Protein AF-A0A2Z3NCB5-F1 (afdb_monomer)

Sequence (185 aa):
MGDEQKALDQLERLGFDNLSKKDQKVMLSLYEETGQPEKAINLKPEYAEEVVNDLISNQKYDDLRTLQSKIDNPVVNYEVAFLDKKWEDVVRLKDKVKMTERRENQLLSAYLHLGRMDEAKKLAAESPELSQKVQDFEMKKKQVEDLKMQVQQVQKNEKDAKKRDEQVKKLNEQIKQLEAAINNI

pLDDT: mean 95.68, std 3.99, range [56.84, 98.62]

Foldseek 3Di:
DVVLVVLLVVLVVCPLVNDDPVSNVSNCVSCVVVLNNLVSCVVPVVCLVVVVVVCVVVVVLVSLVVSVVSDDHLSSQLVVCLVVVVLVSVCVSVVVDDDDPVSLVSNLLSCLVVVVLVVQCVSCVPPPVSNVVSVLLVVLVVLLVVLVVVLVVLVPPPPPPVVSVVSNVVSVVVSVVSVVVSNVD

Nearest PDB structures (foldseek):
  5ft9-assembly1_A  TM=4.140E-01  e=2.098E+00  Arabidopsis thaliana
  6lk8-assembly1_S  TM=3.763E-01  e=2.315E+00  Xenopus laevis
  3ro3-assembly1_A  TM=3.724E-01  e=7.534E+00  Mus musculus

Mean predicted aligned error: 4.3 Å

Solvent-accessible surface area (backbone atoms only — not comparable to full-atom values): 10180 Å² total; per-residue (Å²): 110,82,62,55,52,54,52,40,55,54,48,59,73,64,31,67,90,72,42,53,77,67,53,39,51,52,46,36,50,41,24,47,79,71,73,38,49,67,59,28,26,73,78,36,66,74,49,36,60,58,56,50,50,52,32,60,76,69,66,37,60,67,59,48,49,53,47,43,76,76,44,96,43,58,56,51,48,32,54,46,22,54,77,70,65,37,36,69,54,30,68,70,35,51,90,65,40,84,80,42,76,70,50,49,52,53,48,38,34,29,25,54,76,71,64,37,54,69,61,31,49,62,71,15,70,87,35,73,68,49,40,48,53,52,52,53,49,52,52,49,54,48,50,41,52,53,46,54,51,48,43,55,49,41,68,73,68,47,81,51,66,68,62,30,52,55,50,42,52,55,49,51,52,51,40,52,54,47,53,53,54,54,75,72,86

Organism: Geobacillus thermoleovorans (NCBI:txid33941)

Secondary structure (DSSP, 8-state):
-HHHHHHHHHHHHH-GGGS-HHHHHHHHHHHHHTT-HHHHHHH-GGGHHHHHHHHHHTT-HHHHHHHHHH---HHHHHHHHHHTT-HHHHHHHGGGS---HHHHHHHHHHHHHTT-HHHHHHHHTT-HHHHHHHHHHHHHHHHHHHHHHHHHHHHHH---HHHHHHHHHHHHHHHHHHHHHHHT-

Structure (mmCIF, N/CA/C/O backbone):
data_AF-A0A2Z3NCB5-F1
#
_entry.id   AF-A0A2Z3NCB5-F1
#
loop_
_atom_site.group_PDB
_atom_site.id
_atom_site.type_symbol
_atom_site.label_atom_id
_atom_site.label_alt_id
_atom_site.label_comp_id
_atom_site.label_asym_id
_atom_site.label_entity_id
_atom_site.label_seq_id
_atom_site.pdbx_PDB_ins_code
_atom_site.Cartn_x
_atom_site.Cartn_y
_atom_site.Cartn_z
_atom_site.occupancy
_atom_site.B_iso_or_equi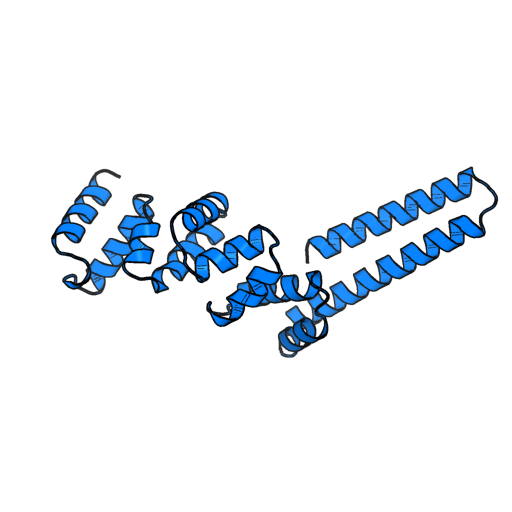v
_atom_site.auth_seq_id
_atom_site.auth_comp_id
_atom_site.auth_asym_id
_atom_site.auth_atom_id
_atom_site.pdbx_PDB_model_num
ATOM 1 N N . MET A 1 1 ? 14.966 21.288 -19.512 1.00 56.84 1 MET A N 1
ATOM 2 C CA . MET A 1 1 ? 13.708 21.323 -20.301 1.00 56.84 1 MET A CA 1
ATOM 3 C C . MET A 1 1 ? 13.919 21.488 -21.808 1.00 56.84 1 MET A C 1
ATOM 5 O O . MET A 1 1 ? 13.540 20.594 -22.548 1.00 56.84 1 MET A O 1
ATOM 9 N N . GLY A 1 2 ? 14.507 22.584 -22.312 1.00 74.56 2 GLY A N 1
ATOM 10 C CA . GLY A 1 2 ? 14.604 22.808 -23.771 1.00 74.56 2 GLY A CA 1
ATOM 11 C C . GLY A 1 2 ? 15.531 21.851 -24.539 1.00 74.56 2 GLY A C 1
ATOM 12 O O . GLY A 1 2 ? 15.290 21.594 -25.716 1.00 74.56 2 GLY A O 1
ATOM 13 N N . ASP A 1 3 ? 16.570 21.321 -23.891 1.00 86.69 3 ASP A N 1
ATOM 14 C CA . ASP A 1 3 ? 17.538 20.422 -24.535 1.00 86.69 3 ASP A CA 1
ATOM 15 C C . ASP A 1 3 ? 17.180 18.937 -24.359 1.00 86.69 3 ASP A C 1
ATOM 17 O O . ASP A 1 3 ? 17.368 18.162 -25.293 1.00 86.69 3 ASP A O 1
ATOM 21 N N . GLU A 1 4 ? 16.563 18.563 -23.231 1.00 88.44 4 GLU A N 1
ATOM 22 C CA . GLU A 1 4 ? 15.985 17.225 -23.002 1.00 88.44 4 GLU A CA 1
ATOM 23 C C . GLU A 1 4 ? 14.920 16.890 -24.052 1.00 88.44 4 GLU A C 1
ATOM 25 O O . GLU A 1 4 ? 14.977 15.829 -24.670 1.00 88.44 4 GLU A O 1
ATOM 30 N N . GLN A 1 5 ? 13.996 17.822 -24.326 1.00 90.44 5 GLN A N 1
ATOM 31 C CA . GLN A 1 5 ? 12.952 17.603 -25.329 1.00 90.44 5 GLN A CA 1
ATOM 32 C C . GLN A 1 5 ? 13.542 17.437 -26.736 1.00 90.44 5 GLN A C 1
ATOM 34 O O . GLN A 1 5 ? 13.121 16.560 -27.479 1.00 90.44 5 GLN A O 1
ATOM 39 N N . LYS A 1 6 ? 14.568 18.218 -27.102 1.00 91.25 6 LYS A N 1
ATOM 40 C CA . LYS A 1 6 ? 15.239 18.066 -28.406 1.00 91.25 6 LYS A CA 1
ATOM 41 C C . LYS A 1 6 ? 15.960 16.727 -28.529 1.00 91.25 6 LYS A C 1
ATOM 43 O O . LYS A 1 6 ? 15.952 16.137 -29.607 1.00 91.25 6 LYS A O 1
ATOM 48 N N . ALA A 1 7 ? 16.613 16.274 -27.459 1.00 92.12 7 ALA A N 1
ATOM 49 C CA . ALA A 1 7 ? 17.263 14.970 -27.431 1.00 92.12 7 ALA A CA 1
ATOM 50 C C . ALA A 1 7 ? 16.227 13.848 -27.578 1.00 92.12 7 ALA A C 1
ATOM 52 O O . ALA A 1 7 ? 16.417 12.938 -28.383 1.00 92.12 7 ALA A O 1
ATOM 53 N N . LEU A 1 8 ? 15.096 13.960 -26.877 1.00 94.25 8 LEU A N 1
ATOM 54 C CA . LEU A 1 8 ? 13.987 13.022 -26.988 1.00 94.25 8 LEU A CA 1
ATOM 55 C C . LEU A 1 8 ? 13.417 12.985 -28.412 1.00 94.25 8 LEU A C 1
ATOM 57 O O . LEU A 1 8 ? 13.303 11.904 -28.979 1.00 94.25 8 LEU A O 1
ATOM 61 N N . ASP A 1 9 ? 13.170 14.141 -29.035 1.00 93.69 9 ASP A N 1
ATOM 62 C CA . ASP A 1 9 ? 12.669 14.227 -30.414 1.00 93.69 9 ASP A CA 1
ATOM 63 C C . ASP A 1 9 ? 13.625 13.555 -31.422 1.00 93.69 9 ASP A C 1
ATOM 65 O O . ASP A 1 9 ? 13.192 12.964 -32.414 1.00 93.69 9 ASP A O 1
ATOM 69 N N . GLN A 1 10 ? 14.942 13.643 -31.198 1.00 93.56 10 GLN A N 1
ATOM 70 C CA . GLN A 1 10 ? 15.935 12.958 -32.034 1.00 93.56 10 GLN A CA 1
ATOM 71 C C . GLN A 1 10 ? 15.861 11.438 -31.871 1.00 93.56 10 GLN A C 1
ATOM 73 O O . GLN A 1 10 ? 15.898 10.720 -32.870 1.00 93.56 10 GLN A O 1
ATOM 78 N N . LEU A 1 11 ? 15.727 10.952 -30.635 1.00 94.06 11 LEU A N 1
ATOM 79 C CA . LEU A 1 11 ? 15.595 9.525 -30.337 1.00 94.06 11 LEU A CA 1
ATOM 80 C C . LEU A 1 11 ? 14.263 8.959 -30.856 1.00 94.06 11 LEU A C 1
ATOM 82 O O . LEU A 1 11 ? 14.250 7.887 -31.459 1.00 94.06 11 LEU A O 1
ATOM 86 N N . GLU A 1 12 ? 13.165 9.708 -30.723 1.00 94.44 12 GLU A N 1
ATOM 87 C CA . GLU A 1 12 ? 11.848 9.346 -31.262 1.00 94.44 12 GLU A CA 1
ATOM 88 C C . GLU A 1 12 ? 11.882 9.153 -32.783 1.00 94.44 12 GLU A C 1
ATOM 90 O O . GLU A 1 12 ? 11.308 8.191 -33.292 1.00 94.44 12 GLU A O 1
ATOM 95 N N . ARG A 1 13 ? 12.604 10.012 -33.516 1.00 95.25 13 ARG A N 1
ATOM 96 C CA . ARG A 1 13 ? 12.757 9.887 -34.979 1.00 95.25 13 ARG A CA 1
ATOM 97 C C . ARG A 1 13 ? 13.500 8.628 -35.409 1.00 95.25 13 ARG A C 1
ATOM 99 O O . ARG A 1 13 ? 13.238 8.121 -36.496 1.00 95.25 13 ARG A O 1
ATOM 106 N N . LEU A 1 14 ? 14.442 8.157 -34.595 1.00 94.00 14 LEU A N 1
ATOM 107 C CA . LEU A 1 14 ? 15.168 6.915 -34.861 1.00 94.00 14 LEU A CA 1
ATOM 108 C C . LEU A 1 14 ? 14.293 5.689 -34.560 1.00 94.00 14 LEU A C 1
ATOM 110 O O . LEU A 1 14 ? 14.421 4.669 -35.237 1.00 94.00 14 LEU A O 1
ATOM 114 N N . GLY A 1 15 ? 13.364 5.816 -33.610 1.00 93.94 15 GLY A N 1
ATOM 115 C CA . GLY A 1 15 ? 12.455 4.760 -33.175 1.00 93.94 15 GLY A CA 1
ATOM 116 C C . GLY A 1 15 ? 13.104 3.838 -32.144 1.00 93.94 15 GLY A C 1
ATOM 117 O O . GLY A 1 15 ? 14.233 3.386 -32.326 1.00 93.94 15 GLY A O 1
ATOM 118 N N . PHE A 1 16 ? 12.375 3.539 -31.065 1.00 94.25 16 PHE A N 1
ATOM 119 C CA . PHE A 1 16 ? 12.901 2.848 -29.880 1.00 94.25 16 PHE A CA 1
ATOM 120 C C . PHE A 1 16 ? 13.625 1.528 -30.197 1.00 94.25 16 PHE A C 1
ATOM 122 O O . PHE A 1 16 ? 14.721 1.286 -29.693 1.00 94.25 16 PHE A O 1
ATOM 129 N N . ASP A 1 17 ? 13.065 0.703 -31.082 1.00 94.88 17 ASP A N 1
ATOM 130 C CA . ASP A 1 17 ? 13.631 -0.608 -31.428 1.00 94.88 17 ASP A CA 1
ATOM 131 C C . ASP A 1 17 ? 14.920 -0.528 -32.264 1.00 94.88 17 ASP A C 1
ATOM 133 O O . ASP A 1 17 ? 15.699 -1.480 -32.291 1.00 94.88 17 ASP A O 1
ATOM 137 N N . ASN A 1 18 ? 15.179 0.614 -32.911 1.00 95.88 18 ASN A N 1
ATOM 138 C CA . ASN A 1 18 ? 16.386 0.843 -33.711 1.00 95.88 18 ASN A CA 1
ATOM 139 C C . ASN A 1 18 ? 17.533 1.458 -32.894 1.00 95.88 18 ASN A C 1
ATOM 141 O O . ASN A 1 18 ? 18.652 1.596 -33.393 1.00 95.88 18 ASN A O 1
ATOM 145 N N . LEU A 1 19 ? 17.261 1.862 -31.653 1.00 95.19 19 LEU A N 1
ATOM 146 C CA . LEU A 1 19 ? 18.246 2.467 -30.769 1.00 95.19 19 LEU A CA 1
ATOM 147 C C . LEU A 1 19 ? 19.167 1.414 -30.147 1.00 95.19 19 LEU A C 1
ATOM 149 O O . LEU A 1 19 ? 18.790 0.266 -29.902 1.00 95.19 19 LEU A O 1
ATOM 153 N N . SER A 1 20 ? 20.390 1.827 -29.807 1.00 95.88 20 SER A N 1
ATOM 154 C CA . SER A 1 20 ? 21.255 1.001 -28.965 1.00 95.88 20 SER A CA 1
ATOM 155 C C . SER A 1 20 ? 20.621 0.818 -27.580 1.00 95.88 20 SER A C 1
ATOM 157 O O . SER A 1 20 ? 19.884 1.679 -27.107 1.00 95.88 20 SER A O 1
ATOM 159 N N . LYS A 1 21 ? 20.962 -0.254 -26.849 1.00 94.69 21 LYS A N 1
ATOM 160 C CA . LYS A 1 21 ? 20.467 -0.450 -25.467 1.00 94.69 21 LYS A CA 1
ATOM 161 C C . LYS A 1 21 ? 20.762 0.738 -24.544 1.00 94.69 21 LYS A C 1
ATOM 163 O O . LYS A 1 21 ? 20.046 0.948 -23.569 1.00 94.69 21 LYS A O 1
ATOM 168 N N . LYS A 1 22 ? 21.846 1.474 -24.811 1.00 94.69 22 LYS A N 1
ATOM 169 C CA . LYS A 1 22 ? 22.199 2.682 -24.063 1.00 94.69 22 LYS A CA 1
ATOM 170 C C . LYS A 1 22 ? 21.235 3.817 -24.404 1.00 94.69 22 LYS A C 1
ATOM 172 O O . LYS A 1 22 ? 20.689 4.421 -23.490 1.00 94.69 22 LYS A O 1
ATOM 177 N N . ASP A 1 23 ? 20.984 4.048 -25.687 1.00 95.62 23 ASP A N 1
ATOM 178 C CA . ASP A 1 23 ? 20.106 5.129 -26.146 1.00 95.62 23 ASP A CA 1
ATOM 179 C C . ASP A 1 23 ? 18.633 4.846 -25.832 1.00 95.62 23 ASP A C 1
ATOM 181 O O . ASP A 1 23 ? 17.899 5.765 -25.496 1.00 95.62 23 ASP A O 1
ATOM 185 N N . GLN A 1 24 ? 18.216 3.574 -25.822 1.00 96.50 24 GLN A N 1
ATOM 186 C CA . GLN A 1 24 ? 16.909 3.159 -25.304 1.00 96.50 24 GLN A CA 1
ATOM 187 C C . GLN A 1 24 ? 16.730 3.580 -23.846 1.00 96.50 24 GLN A C 1
ATOM 189 O O . GLN A 1 24 ? 15.710 4.159 -23.499 1.00 96.50 24 GLN A O 1
ATOM 194 N N . LYS A 1 25 ? 17.726 3.329 -22.984 1.00 94.88 25 LYS A N 1
ATOM 195 C CA . LYS A 1 25 ? 17.666 3.766 -21.581 1.00 94.88 25 LYS A CA 1
ATOM 196 C C . LYS A 1 25 ? 17.582 5.285 -21.468 1.00 94.88 25 LYS A C 1
ATOM 198 O O . LYS A 1 25 ? 16.751 5.776 -20.721 1.00 94.88 25 LYS A O 1
ATOM 203 N N . VAL A 1 26 ? 18.392 6.010 -22.242 1.00 95.31 26 VAL A N 1
ATOM 204 C CA . VAL A 1 26 ? 18.345 7.480 -22.280 1.00 95.31 26 VAL A CA 1
ATOM 205 C C . VAL A 1 26 ? 16.960 7.969 -22.707 1.00 95.31 26 VAL A C 1
ATOM 207 O O . VAL A 1 26 ? 16.411 8.855 -22.066 1.00 95.31 26 VAL A O 1
ATOM 210 N N . MET A 1 27 ? 16.361 7.365 -23.736 1.00 96.81 27 MET A N 1
ATOM 211 C CA . MET A 1 27 ? 15.016 7.708 -24.200 1.00 96.81 27 MET A CA 1
ATOM 212 C C . MET A 1 27 ? 13.957 7.498 -23.110 1.00 96.81 27 MET A C 1
ATOM 214 O O . MET A 1 27 ? 13.115 8.368 -22.907 1.00 96.81 27 MET A O 1
ATOM 218 N N . LEU A 1 28 ? 14.010 6.372 -22.389 1.00 96.56 28 LEU A N 1
ATOM 219 C CA . LEU A 1 28 ? 13.080 6.082 -21.292 1.00 96.56 28 LEU A CA 1
ATOM 220 C C . LEU A 1 28 ? 13.216 7.092 -20.141 1.00 96.56 28 LEU A C 1
ATOM 222 O O . LEU A 1 28 ? 12.204 7.612 -19.679 1.00 96.56 28 LEU A O 1
ATOM 226 N N . SER A 1 29 ? 14.443 7.437 -19.737 1.00 93.69 29 SER A N 1
ATOM 227 C CA . SER A 1 29 ? 14.674 8.443 -18.690 1.00 93.69 29 SER A CA 1
ATOM 228 C C . SER A 1 29 ? 14.242 9.847 -19.125 1.00 93.69 29 SER A C 1
ATOM 230 O O . SER A 1 29 ? 13.605 10.559 -18.355 1.00 93.69 29 SER A O 1
ATOM 232 N N . LEU A 1 30 ? 14.485 10.232 -20.384 1.00 95.19 30 LEU A N 1
ATOM 233 C CA . LEU A 1 30 ? 14.023 11.518 -20.921 1.00 95.19 30 LEU A CA 1
ATOM 234 C C . LEU A 1 30 ? 12.493 11.633 -20.931 1.00 95.19 30 LEU A C 1
ATOM 236 O O . LEU A 1 30 ? 11.957 12.724 -20.731 1.00 95.19 30 LEU A O 1
ATOM 240 N N . TYR A 1 31 ? 11.765 10.532 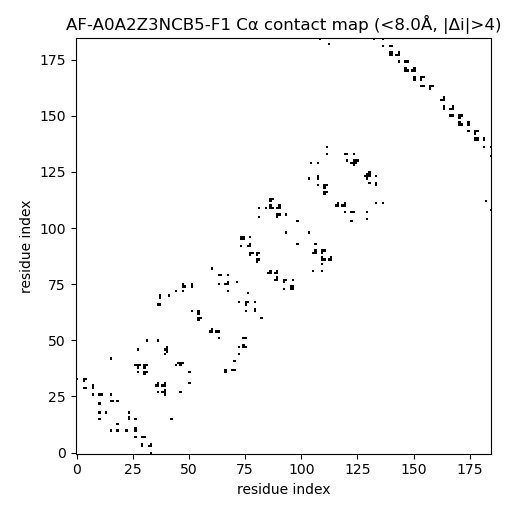-21.136 1.00 95.44 31 TYR A N 1
ATOM 241 C CA . TYR A 1 31 ? 10.309 10.541 -20.986 1.00 95.44 31 TYR A CA 1
ATOM 242 C C . TYR A 1 31 ? 9.873 10.847 -19.552 1.00 95.44 31 TYR A C 1
ATOM 244 O O . TYR A 1 31 ? 8.906 11.580 -19.374 1.00 95.44 31 TYR A O 1
ATOM 252 N N . GLU A 1 32 ? 10.571 10.346 -18.533 1.00 91.69 32 GLU A N 1
ATOM 253 C CA . GLU A 1 32 ? 10.283 10.721 -17.143 1.00 91.69 32 GLU A CA 1
ATOM 254 C C . GLU A 1 32 ? 10.594 12.197 -16.876 1.00 91.69 32 GLU A C 1
ATOM 256 O O . GLU A 1 32 ? 9.742 12.925 -16.365 1.00 91.69 32 GLU A O 1
ATOM 261 N N . GLU A 1 33 ? 11.781 12.658 -17.278 1.00 90.62 33 GLU A N 1
ATOM 262 C CA . GLU A 1 33 ? 12.251 14.033 -17.056 1.00 90.62 33 GLU A CA 1
ATOM 263 C C . GLU A 1 33 ? 11.354 15.078 -17.737 1.00 90.62 33 GLU A C 1
ATOM 265 O O . GLU A 1 33 ? 11.144 16.174 -17.212 1.00 90.62 33 GLU A O 1
ATOM 270 N N . THR A 1 34 ? 10.771 14.725 -18.885 1.00 91.88 34 THR A N 1
ATOM 271 C CA . THR A 1 34 ? 9.826 15.574 -19.628 1.00 91.88 34 THR A CA 1
ATOM 272 C C . THR A 1 34 ? 8.362 15.379 -19.211 1.00 91.88 34 THR A C 1
ATOM 274 O O . THR A 1 34 ? 7.468 15.945 -19.842 1.00 91.88 34 THR A O 1
ATOM 277 N N . GLY A 1 35 ? 8.087 14.613 -18.149 1.00 91.00 35 GLY A N 1
ATOM 278 C CA . GLY A 1 35 ? 6.744 14.455 -17.578 1.00 91.00 35 GLY A CA 1
ATOM 279 C C . GLY A 1 35 ? 5.805 13.542 -18.374 1.00 91.00 35 GLY A C 1
ATOM 280 O O . GLY A 1 35 ? 4.585 13.682 -18.283 1.00 91.00 35 GLY A O 1
ATOM 281 N N . GLN A 1 36 ? 6.360 12.613 -19.154 1.00 94.25 36 GLN A N 1
ATOM 282 C CA . GLN A 1 36 ? 5.645 11.634 -19.981 1.00 94.25 36 GLN A CA 1
ATOM 283 C C . GLN A 1 36 ? 5.997 10.167 -19.622 1.00 94.25 36 GLN A C 1
ATOM 285 O O . GLN A 1 36 ? 6.232 9.360 -20.531 1.00 94.25 36 GLN A O 1
ATOM 290 N N . PRO A 1 37 ? 6.038 9.767 -18.333 1.00 95.69 37 PRO A N 1
ATOM 291 C CA . PRO A 1 37 ? 6.413 8.405 -17.931 1.00 95.69 37 PRO A CA 1
ATOM 292 C C . PRO A 1 37 ? 5.518 7.312 -18.541 1.00 95.69 37 PRO A C 1
ATOM 294 O O . PRO A 1 37 ? 5.969 6.185 -18.747 1.00 95.69 37 PRO A O 1
ATOM 297 N N . GLU A 1 38 ? 4.270 7.629 -18.903 1.00 96.88 38 GLU A N 1
ATOM 298 C CA . GLU A 1 38 ? 3.373 6.713 -19.613 1.00 96.88 38 GLU A CA 1
ATOM 299 C C . GLU A 1 38 ? 3.957 6.221 -20.943 1.00 96.88 38 GLU A C 1
ATOM 301 O O . GLU A 1 38 ? 3.786 5.055 -21.299 1.00 96.88 38 GLU A O 1
ATOM 306 N N . LYS A 1 39 ? 4.685 7.079 -21.670 1.00 96.31 39 LYS A N 1
ATOM 307 C CA . LYS A 1 39 ? 5.304 6.707 -22.946 1.00 96.31 39 LYS A CA 1
ATOM 308 C C . LYS A 1 39 ? 6.453 5.735 -22.725 1.00 96.31 39 LYS A C 1
ATOM 310 O O . LYS A 1 39 ? 6.558 4.755 -23.458 1.00 96.31 39 LYS A O 1
ATOM 315 N N . ALA A 1 40 ? 7.260 5.966 -21.689 1.00 96.19 40 ALA A N 1
ATOM 316 C CA . ALA A 1 40 ? 8.345 5.065 -21.321 1.00 96.19 40 ALA A CA 1
ATOM 317 C C . ALA A 1 40 ? 7.813 3.657 -21.009 1.00 96.19 40 ALA A C 1
ATOM 319 O O . ALA A 1 40 ? 8.314 2.665 -21.535 1.00 96.19 40 ALA A O 1
ATOM 320 N N . ILE A 1 41 ? 6.739 3.577 -20.219 1.00 97.06 41 ILE A N 1
ATOM 321 C CA . ILE A 1 41 ? 6.123 2.304 -19.829 1.00 97.06 41 ILE A CA 1
ATOM 322 C C . ILE A 1 41 ? 5.444 1.615 -21.019 1.00 97.06 41 ILE A C 1
ATOM 324 O O . ILE A 1 41 ? 5.529 0.396 -21.143 1.00 97.06 41 ILE A O 1
ATOM 328 N N . ASN A 1 42 ? 4.813 2.364 -21.926 1.00 95.88 42 ASN A N 1
ATOM 329 C CA . ASN A 1 42 ? 4.210 1.787 -23.131 1.00 95.88 42 ASN A CA 1
ATOM 330 C C . ASN A 1 42 ? 5.255 1.186 -24.084 1.00 95.88 42 ASN A C 1
ATOM 332 O O . ASN A 1 42 ? 4.978 0.174 -24.723 1.00 95.88 42 ASN A O 1
ATOM 336 N N . LEU A 1 43 ? 6.447 1.786 -24.174 1.00 95.81 43 LEU A N 1
ATOM 337 C CA . LEU A 1 43 ? 7.562 1.231 -24.949 1.00 95.81 43 LEU A CA 1
ATOM 338 C C . LEU A 1 43 ? 8.197 0.025 -24.256 1.00 95.81 43 LEU A C 1
ATOM 340 O O . LEU A 1 43 ? 8.604 -0.929 -24.917 1.00 95.81 43 LEU A O 1
ATOM 344 N N . LYS A 1 44 ? 8.298 0.071 -22.926 1.00 95.81 44 LYS A N 1
ATOM 345 C CA . LYS A 1 44 ? 8.911 -0.982 -22.123 1.00 95.81 44 LYS A CA 1
ATOM 346 C C . LYS A 1 44 ? 8.155 -1.171 -20.801 1.00 95.81 44 LYS A C 1
ATOM 348 O O . LYS A 1 44 ? 8.472 -0.488 -19.825 1.00 95.81 44 LYS A O 1
ATOM 353 N N . PRO A 1 45 ? 7.198 -2.114 -20.723 1.00 95.75 45 PRO A N 1
ATOM 354 C CA . PRO A 1 45 ? 6.353 -2.292 -19.541 1.00 95.75 45 PRO A CA 1
ATOM 355 C C . PRO A 1 45 ? 7.113 -2.544 -18.235 1.00 95.75 45 PRO A C 1
ATOM 357 O O . PRO A 1 45 ? 6.649 -2.130 -17.172 1.00 95.75 45 PRO A O 1
ATOM 360 N N . GLU A 1 46 ? 8.289 -3.179 -18.293 1.00 95.00 46 GLU A N 1
ATOM 361 C CA . GLU A 1 46 ? 9.125 -3.447 -17.113 1.00 95.00 46 GLU A CA 1
ATOM 362 C C . GLU A 1 46 ? 9.742 -2.172 -16.527 1.00 95.00 46 GLU A C 1
ATOM 364 O O . GLU A 1 46 ? 10.112 -2.147 -15.354 1.00 95.00 46 GLU A O 1
ATOM 369 N N . TYR A 1 47 ? 9.833 -1.104 -17.324 1.00 96.19 47 TYR A N 1
ATOM 370 C CA . TYR A 1 47 ? 10.323 0.199 -16.883 1.00 96.19 47 TYR A CA 1
ATOM 371 C C . TYR A 1 47 ? 9.394 0.853 -15.849 1.00 96.19 47 TYR A C 1
ATOM 373 O O . TYR A 1 47 ? 9.816 1.733 -15.105 1.00 96.19 47 TYR A O 1
ATOM 381 N N . ALA A 1 48 ? 8.155 0.360 -15.718 1.00 97.19 48 ALA A N 1
ATOM 382 C CA . ALA A 1 48 ? 7.246 0.777 -14.657 1.00 97.19 48 ALA A CA 1
ATOM 383 C C . ALA A 1 48 ? 7.849 0.607 -13.254 1.00 97.19 48 ALA A C 1
ATOM 385 O O . ALA A 1 48 ? 7.530 1.400 -12.378 1.00 97.19 48 ALA A O 1
ATOM 386 N N . GLU A 1 49 ? 8.732 -0.374 -13.027 1.00 96.19 49 GLU A N 1
ATOM 387 C CA . GLU A 1 49 ? 9.412 -0.525 -11.733 1.00 96.19 49 GLU A CA 1
ATOM 388 C C . GLU A 1 49 ? 10.331 0.664 -11.414 1.00 96.19 49 GLU A C 1
ATOM 390 O O . GLU A 1 49 ? 10.397 1.084 -10.262 1.00 96.19 49 GLU A O 1
ATOM 395 N N . GLU A 1 50 ? 11.027 1.223 -12.408 1.00 95.62 50 GLU A N 1
ATOM 396 C CA . GLU A 1 50 ? 11.910 2.382 -12.211 1.00 95.62 50 GLU A CA 1
ATOM 397 C C . GLU A 1 50 ? 11.077 3.631 -11.898 1.00 95.62 50 GLU A C 1
ATOM 399 O O . GLU A 1 50 ? 11.243 4.219 -10.827 1.00 95.62 50 GLU A O 1
ATOM 404 N N . VAL A 1 51 ? 10.081 3.925 -12.743 1.00 96.69 51 VAL A N 1
ATOM 405 C CA . VAL A 1 51 ? 9.144 5.049 -12.569 1.00 96.69 51 VAL A CA 1
ATOM 406 C C . VAL A 1 51 ? 8.457 5.002 -11.202 1.00 96.69 51 VAL A C 1
ATOM 408 O O . VAL A 1 51 ? 8.423 5.983 -10.463 1.00 96.69 51 VAL A O 1
ATOM 411 N N . VAL A 1 52 ? 7.894 3.849 -10.836 1.00 96.69 52 VAL A N 1
ATOM 412 C CA . VAL A 1 52 ? 7.169 3.679 -9.571 1.00 96.69 52 VAL A CA 1
ATOM 413 C C . VAL A 1 52 ? 8.091 3.872 -8.369 1.00 96.69 52 VAL A C 1
ATOM 415 O O . VAL A 1 52 ? 7.688 4.484 -7.378 1.00 96.69 52 VAL A O 1
ATOM 418 N N . ASN A 1 53 ? 9.323 3.362 -8.433 1.00 95.62 53 ASN A N 1
ATOM 419 C CA . ASN A 1 53 ? 10.278 3.526 -7.343 1.00 95.62 53 ASN A CA 1
ATOM 420 C C . ASN A 1 53 ? 10.724 4.980 -7.180 1.00 95.62 53 ASN A C 1
ATOM 422 O O . ASN A 1 53 ? 10.850 5.416 -6.033 1.00 95.62 53 ASN A O 1
ATOM 426 N N . ASP A 1 54 ? 10.905 5.730 -8.269 1.00 95.25 54 ASP A N 1
ATOM 427 C CA . ASP A 1 54 ? 11.177 7.169 -8.199 1.00 95.25 54 ASP A CA 1
ATOM 428 C C . ASP A 1 54 ? 10.006 7.924 -7.554 1.00 95.25 54 ASP A C 1
ATOM 430 O O . ASP A 1 54 ? 10.188 8.623 -6.553 1.00 95.25 54 ASP A O 1
ATOM 434 N N . LEU A 1 55 ? 8.784 7.713 -8.057 1.00 96.00 55 LEU A N 1
ATOM 435 C CA . LEU A 1 55 ? 7.592 8.395 -7.549 1.00 96.00 55 LEU A CA 1
ATOM 436 C C . LEU A 1 55 ? 7.360 8.116 -6.059 1.00 96.00 55 LEU A C 1
ATOM 438 O O . LEU A 1 55 ? 7.077 9.041 -5.298 1.00 96.00 55 LEU A O 1
ATOM 442 N N . ILE A 1 56 ? 7.521 6.867 -5.613 1.00 95.44 56 ILE A N 1
ATOM 443 C CA . ILE A 1 56 ? 7.362 6.504 -4.197 1.00 95.44 56 ILE A CA 1
ATOM 444 C C . ILE A 1 56 ? 8.479 7.105 -3.340 1.00 95.44 56 ILE A C 1
ATOM 446 O O . ILE A 1 56 ? 8.190 7.665 -2.283 1.00 95.44 56 ILE A O 1
ATOM 450 N N . SER A 1 57 ? 9.737 7.029 -3.783 1.00 95.12 57 SER A N 1
ATOM 451 C CA . SER A 1 57 ? 10.879 7.564 -3.023 1.00 95.12 57 SER A CA 1
ATOM 452 C C . SER A 1 57 ? 10.790 9.080 -2.847 1.00 95.12 57 SER A C 1
ATOM 454 O O . SER A 1 57 ? 11.153 9.605 -1.795 1.00 95.12 57 SER A O 1
ATOM 456 N N . ASN A 1 58 ? 10.235 9.772 -3.843 1.00 95.44 58 ASN A N 1
ATOM 457 C CA . ASN A 1 58 ? 9.984 11.210 -3.815 1.00 95.44 58 ASN A CA 1
ATOM 458 C C . ASN A 1 58 ? 8.603 11.590 -3.245 1.00 95.44 58 ASN A C 1
ATOM 460 O O . ASN A 1 58 ? 8.235 12.762 -3.286 1.00 95.44 58 ASN A O 1
ATOM 464 N N . GLN A 1 59 ? 7.834 10.627 -2.719 1.00 96.00 59 GLN A N 1
ATOM 465 C CA . GLN A 1 59 ? 6.494 10.832 -2.142 1.00 96.00 59 GLN A CA 1
ATOM 466 C C . GLN A 1 59 ? 5.483 11.490 -3.106 1.00 96.00 59 GLN A C 1
ATOM 468 O O . GLN A 1 59 ? 4.522 12.135 -2.686 1.00 96.00 59 GLN A O 1
ATOM 473 N N . LYS A 1 60 ? 5.669 11.304 -4.416 1.00 96.50 60 LYS A N 1
ATOM 474 C CA . LYS A 1 60 ? 4.817 11.825 -5.494 1.00 96.50 60 LYS A CA 1
ATOM 475 C C . LYS A 1 60 ? 3.612 10.909 -5.744 1.00 96.50 60 LYS A C 1
ATOM 477 O O . LYS A 1 60 ? 3.419 10.360 -6.828 1.00 96.50 60 LYS A O 1
ATOM 482 N N . TYR A 1 61 ? 2.794 10.705 -4.715 1.00 96.25 61 TYR A N 1
ATOM 483 C CA . TYR A 1 61 ? 1.668 9.765 -4.769 1.00 96.25 61 TYR A CA 1
ATOM 484 C C . TYR A 1 61 ? 0.550 10.201 -5.728 1.00 96.25 61 TYR A C 1
ATOM 486 O O . TYR A 1 61 ? -0.100 9.354 -6.341 1.00 96.25 61 TYR A O 1
ATOM 494 N N . ASP A 1 62 ? 0.336 11.507 -5.893 1.00 96.50 62 ASP A N 1
ATOM 495 C CA . ASP A 1 62 ? -0.677 12.027 -6.819 1.00 96.50 62 ASP A CA 1
ATOM 496 C C . ASP A 1 62 ? -0.260 11.851 -8.284 1.00 96.50 62 ASP A C 1
ATOM 498 O O . ASP A 1 62 ? -1.095 11.520 -9.131 1.00 96.50 62 ASP A O 1
ATOM 502 N N . ASP A 1 63 ? 1.038 11.955 -8.576 1.00 95.81 63 ASP A N 1
ATOM 503 C CA . ASP A 1 63 ? 1.585 11.640 -9.898 1.00 95.81 63 ASP A CA 1
ATOM 504 C C . ASP A 1 63 ? 1.419 10.147 -10.206 1.00 95.81 63 ASP A C 1
ATOM 506 O O . ASP A 1 63 ? 1.067 9.782 -11.326 1.00 95.81 63 ASP A O 1
ATOM 510 N N . LEU A 1 64 ? 1.577 9.277 -9.203 1.00 96.19 64 LEU A N 1
ATOM 511 C CA . LEU A 1 64 ? 1.361 7.837 -9.353 1.00 96.19 64 LEU A CA 1
ATOM 512 C C . LEU A 1 64 ? -0.112 7.493 -9.651 1.00 96.19 64 LEU A C 1
ATOM 514 O O . LEU A 1 64 ? -0.388 6.668 -10.524 1.00 96.19 64 LEU A O 1
ATOM 518 N N . ARG A 1 65 ? -1.069 8.164 -8.995 1.00 97.06 65 ARG A N 1
ATOM 519 C CA . ARG A 1 65 ? -2.506 8.048 -9.326 1.00 97.06 65 ARG A CA 1
ATOM 520 C C . ARG A 1 65 ? -2.819 8.592 -10.717 1.00 97.06 65 ARG A C 1
ATOM 522 O O . ARG A 1 65 ? -3.584 7.987 -11.466 1.00 97.06 65 ARG A O 1
ATOM 529 N N . THR A 1 66 ? -2.204 9.714 -11.082 1.00 96.44 66 THR A N 1
ATOM 530 C CA . THR A 1 66 ? -2.341 10.297 -12.421 1.00 96.44 66 THR A CA 1
ATOM 531 C C . THR A 1 66 ? -1.815 9.331 -13.479 1.00 96.44 66 THR A C 1
ATOM 533 O O . THR A 1 66 ? -2.487 9.100 -14.482 1.00 96.44 66 THR A O 1
ATOM 536 N N . LEU A 1 67 ? -0.667 8.697 -13.240 1.00 96.88 67 LEU A N 1
ATOM 537 C CA . LEU A 1 67 ? -0.103 7.679 -14.119 1.00 96.88 67 LEU A CA 1
ATOM 538 C C . LEU A 1 67 ? -1.055 6.487 -14.285 1.00 96.88 67 LEU A C 1
ATOM 540 O O . LEU A 1 67 ? -1.313 6.080 -15.414 1.00 96.88 67 LEU A O 1
ATOM 544 N N . GLN A 1 68 ? -1.649 5.989 -13.195 1.00 97.19 68 GLN A N 1
ATOM 545 C CA . GLN A 1 68 ? -2.648 4.914 -13.253 1.00 97.19 68 GLN A CA 1
ATOM 546 C C . GLN A 1 68 ? -3.839 5.257 -14.160 1.00 97.19 68 GLN A C 1
ATOM 548 O O . GLN A 1 68 ? -4.349 4.400 -14.873 1.00 97.19 68 GLN A O 1
ATOM 553 N N . SER A 1 69 ? -4.281 6.518 -14.169 1.00 96.38 69 SER A N 1
ATOM 554 C CA . SER A 1 69 ? -5.388 6.943 -15.037 1.00 96.38 69 SER A CA 1
ATOM 555 C C . SER A 1 69 ? -5.040 6.932 -16.532 1.00 96.38 69 SER A C 1
ATOM 557 O O . SER A 1 69 ? -5.938 6.923 -17.372 1.00 96.38 69 SER A O 1
ATOM 559 N N . LYS A 1 70 ? -3.743 6.936 -16.868 1.00 96.38 70 LYS A N 1
ATOM 560 C CA . LYS A 1 70 ? -3.236 6.977 -18.244 1.00 96.38 70 LYS A CA 1
ATOM 561 C C . LYS A 1 70 ? -2.845 5.603 -18.787 1.00 96.38 70 LYS A C 1
ATOM 563 O O . LYS A 1 70 ? -2.863 5.424 -20.003 1.00 96.38 70 LYS A O 1
ATOM 568 N N . ILE A 1 71 ? -2.454 4.664 -17.924 1.00 95.56 71 ILE A N 1
ATOM 569 C CA . ILE A 1 71 ? -1.948 3.346 -18.325 1.00 95.56 71 ILE A CA 1
ATOM 570 C C . ILE A 1 71 ? -2.478 2.226 -17.430 1.00 95.56 71 ILE A C 1
ATOM 572 O O . ILE A 1 71 ? -2.529 2.356 -16.210 1.00 95.56 71 ILE A O 1
ATOM 576 N N . ASP A 1 72 ? -2.791 1.082 -18.036 1.00 95.50 72 ASP A N 1
ATOM 577 C CA . ASP A 1 72 ? -3.077 -0.148 -17.297 1.00 95.50 72 ASP A CA 1
ATOM 578 C C . ASP A 1 72 ? -1.791 -0.969 -17.142 1.00 95.50 72 ASP A C 1
ATOM 580 O O . ASP A 1 72 ? -1.396 -1.726 -18.030 1.00 95.50 72 ASP A O 1
ATOM 584 N N . ASN A 1 73 ? -1.097 -0.783 -16.017 1.00 97.81 73 ASN A N 1
ATOM 585 C CA . ASN A 1 73 ? 0.128 -1.511 -15.696 1.00 97.81 73 ASN A CA 1
ATOM 586 C C . ASN A 1 73 ? 0.037 -2.114 -14.282 1.00 97.81 73 ASN A C 1
ATOM 588 O O . ASN A 1 73 ? -0.278 -1.391 -13.334 1.00 97.81 73 ASN A O 1
ATOM 592 N N . PRO A 1 74 ? 0.328 -3.418 -14.093 1.00 97.81 74 PRO A N 1
ATOM 593 C CA . PRO A 1 74 ? 0.161 -4.088 -12.803 1.00 97.81 74 PRO A CA 1
ATOM 594 C C . PRO A 1 74 ? 1.031 -3.499 -11.688 1.00 97.81 74 PRO A C 1
ATOM 596 O O . PRO A 1 74 ? 0.586 -3.478 -10.544 1.00 97.81 74 PRO A O 1
ATOM 599 N N . VAL A 1 75 ? 2.226 -2.993 -12.008 1.00 98.06 75 VAL A N 1
ATOM 600 C CA . VAL A 1 75 ? 3.143 -2.379 -11.036 1.00 98.06 75 VAL A CA 1
ATOM 601 C C . VAL A 1 75 ? 2.543 -1.083 -10.496 1.00 98.06 75 VAL A C 1
ATOM 603 O O . VAL A 1 75 ? 2.448 -0.902 -9.285 1.00 98.06 75 VAL A O 1
ATOM 606 N N . VAL A 1 76 ? 2.058 -0.218 -11.391 1.00 98.25 76 VAL A N 1
ATOM 607 C CA . VAL A 1 76 ? 1.386 1.040 -11.025 1.00 98.25 76 VAL A CA 1
ATOM 608 C C . VAL A 1 76 ? 0.095 0.753 -10.255 1.00 98.25 76 VAL A C 1
ATOM 610 O O . VAL A 1 76 ? -0.131 1.306 -9.180 1.00 98.25 76 VAL A O 1
ATOM 613 N N . ASN A 1 77 ? -0.726 -0.166 -10.767 1.00 98.44 77 ASN A N 1
ATOM 614 C CA . ASN A 1 77 ? -1.996 -0.543 -10.154 1.00 98.44 77 ASN A CA 1
ATOM 615 C C . ASN A 1 77 ? -1.829 -1.111 -8.741 1.00 98.44 77 ASN A C 1
ATOM 617 O O . ASN A 1 77 ? -2.663 -0.833 -7.886 1.00 98.44 77 ASN A O 1
ATOM 621 N N . TYR A 1 78 ? -0.778 -1.898 -8.489 1.00 98.62 78 TYR A N 1
ATOM 622 C CA . TYR A 1 78 ? -0.515 -2.480 -7.172 1.00 98.62 78 TYR A CA 1
ATOM 623 C C . TYR A 1 78 ? -0.267 -1.393 -6.125 1.00 98.62 78 TYR A C 1
ATOM 625 O O . TYR A 1 78 ? -0.868 -1.401 -5.051 1.00 98.62 78 TYR A O 1
ATOM 633 N N . GLU A 1 79 ? 0.592 -0.430 -6.450 1.00 98.06 79 GLU A N 1
ATOM 634 C CA . GLU A 1 79 ? 0.962 0.626 -5.510 1.00 98.06 79 GLU A CA 1
ATOM 635 C C . GLU A 1 79 ? -0.194 1.597 -5.271 1.00 98.06 79 GLU A C 1
ATOM 637 O O . GLU A 1 79 ? -0.455 1.970 -4.127 1.00 98.06 79 GLU A O 1
ATOM 642 N N . VAL A 1 80 ? -0.951 1.952 -6.315 1.00 98.25 80 VAL A N 1
ATOM 643 C CA . VAL A 1 80 ? -2.154 2.777 -6.136 1.00 98.25 80 VAL A CA 1
ATOM 644 C C . VAL A 1 80 ? -3.226 2.034 -5.342 1.00 98.25 80 VAL A C 1
ATOM 646 O O . VAL A 1 80 ? -3.843 2.630 -4.462 1.00 98.25 80 VAL A O 1
ATOM 649 N N . ALA A 1 81 ? -3.417 0.732 -5.576 1.00 98.44 81 ALA A N 1
ATOM 650 C CA . ALA A 1 81 ? -4.331 -0.074 -4.773 1.00 98.44 81 ALA A CA 1
ATOM 651 C C . ALA A 1 81 ? -3.959 -0.043 -3.284 1.00 98.44 81 ALA A C 1
ATOM 653 O O . ALA A 1 81 ? -4.840 0.127 -2.441 1.00 98.44 81 ALA A O 1
ATOM 654 N N . PHE A 1 82 ? -2.668 -0.140 -2.954 1.00 98.00 82 PHE A N 1
ATOM 655 C CA . PHE A 1 82 ? -2.209 -0.024 -1.572 1.00 98.00 82 PHE A CA 1
ATOM 656 C C . PHE A 1 82 ? -2.464 1.375 -0.990 1.00 98.00 82 PHE A C 1
ATOM 658 O O . PHE A 1 82 ? -3.039 1.492 0.093 1.00 98.00 82 PHE A O 1
ATOM 665 N N . LEU A 1 83 ? -2.098 2.440 -1.713 1.00 96.56 83 LEU A N 1
ATOM 666 C CA . LEU A 1 83 ? -2.300 3.829 -1.275 1.00 96.56 83 LEU A CA 1
ATOM 667 C C . LEU A 1 83 ? -3.777 4.171 -1.042 1.00 96.56 83 LEU A C 1
ATOM 669 O O . LEU A 1 83 ? -4.108 4.910 -0.115 1.00 96.56 83 LEU A O 1
ATOM 673 N N . ASP A 1 84 ? -4.662 3.619 -1.868 1.00 96.88 84 ASP A N 1
ATOM 674 C CA . ASP A 1 84 ? -6.108 3.815 -1.780 1.00 96.88 84 ASP A CA 1
ATOM 675 C C . ASP A 1 84 ? -6.793 2.822 -0.824 1.00 96.88 84 ASP A C 1
ATOM 677 O O . ASP A 1 84 ? -8.021 2.816 -0.727 1.00 96.88 84 ASP A O 1
ATOM 681 N N . LYS A 1 85 ? -6.024 1.980 -0.117 1.00 97.12 85 LYS A N 1
ATOM 682 C CA . LYS A 1 85 ? -6.534 0.955 0.810 1.00 97.12 85 LYS A CA 1
ATOM 683 C C . LYS A 1 85 ? -7.487 -0.055 0.155 1.00 97.12 85 LYS A C 1
ATOM 685 O O . LYS A 1 85 ? -8.378 -0.600 0.804 1.00 97.12 85 LYS A O 1
ATOM 690 N N . LYS A 1 86 ? -7.300 -0.325 -1.138 1.00 98.19 86 LYS A N 1
ATOM 691 C CA . LYS A 1 86 ? -8.033 -1.342 -1.908 1.00 98.19 86 LYS A CA 1
ATOM 692 C C . LYS A 1 86 ? -7.364 -2.700 -1.704 1.00 98.19 86 LYS A C 1
ATOM 694 O O . LYS A 1 86 ? -6.671 -3.217 -2.580 1.00 98.19 86 LYS A O 1
ATOM 699 N N . TRP A 1 87 ? -7.519 -3.257 -0.509 1.00 98.12 87 TRP A N 1
ATOM 700 C CA . TRP A 1 87 ? -6.771 -4.435 -0.066 1.00 98.12 87 TRP A CA 1
ATOM 701 C C . TRP A 1 87 ? -6.986 -5.666 -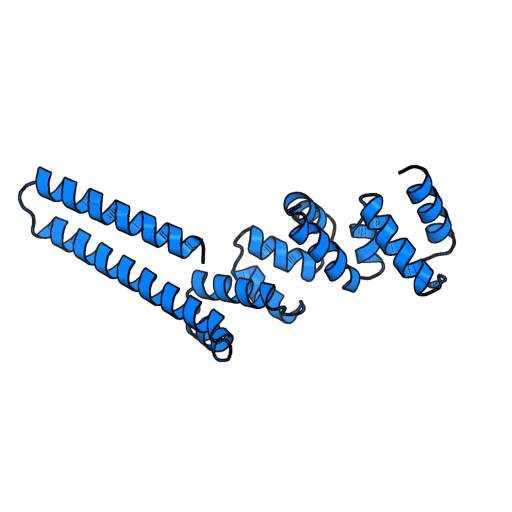0.954 1.00 98.12 87 TRP A C 1
ATOM 703 O O . TRP A 1 87 ? -6.034 -6.393 -1.240 1.00 98.12 87 TRP A O 1
ATOM 713 N N . GLU A 1 88 ? -8.202 -5.892 -1.451 1.00 98.38 88 GLU A N 1
ATOM 714 C CA . GLU A 1 88 ? -8.490 -6.989 -2.378 1.00 98.38 88 GLU A CA 1
ATOM 715 C C . GLU A 1 88 ? -7.714 -6.856 -3.692 1.00 98.38 88 GLU A C 1
ATOM 717 O O . GLU A 1 88 ? -7.248 -7.859 -4.239 1.00 98.38 88 GLU A O 1
ATOM 722 N N . ASP A 1 89 ? -7.545 -5.628 -4.188 1.00 98.44 89 ASP A N 1
ATOM 723 C CA . ASP A 1 89 ? -6.793 -5.361 -5.411 1.00 98.44 89 ASP A CA 1
ATOM 724 C C . ASP A 1 89 ? -5.296 -5.633 -5.201 1.00 98.44 89 ASP A C 1
ATOM 726 O O . ASP A 1 89 ? -4.675 -6.260 -6.061 1.00 98.44 89 ASP A O 1
ATOM 730 N N . VAL A 1 90 ? -4.737 -5.264 -4.040 1.00 98.56 90 VAL A N 1
ATOM 731 C CA . VAL A 1 90 ? -3.351 -5.597 -3.652 1.00 98.56 90 VAL A CA 1
ATOM 732 C C . VAL A 1 90 ? -3.135 -7.114 -3.689 1.00 98.56 90 VAL A C 1
ATOM 734 O O . VAL A 1 90 ? -2.230 -7.606 -4.367 1.00 98.56 90 VAL A O 1
ATOM 737 N N . VAL A 1 91 ? -4.015 -7.883 -3.037 1.00 98.50 91 VAL A N 1
ATOM 738 C CA . VAL A 1 91 ? -3.908 -9.353 -2.992 1.00 98.50 91 VAL A CA 1
ATOM 739 C C . VAL A 1 91 ? -4.070 -9.988 -4.376 1.00 98.50 91 VAL A C 1
ATOM 741 O O . VAL A 1 91 ? -3.395 -10.975 -4.692 1.00 98.50 91 VAL A O 1
ATOM 744 N N . ARG A 1 92 ? -4.948 -9.439 -5.223 1.00 98.44 92 ARG A N 1
ATOM 745 C CA . ARG A 1 92 ? -5.148 -9.916 -6.600 1.00 98.44 92 ARG A CA 1
ATOM 746 C C . ARG A 1 92 ? -3.926 -9.659 -7.483 1.00 98.44 92 ARG A C 1
ATOM 748 O O . ARG A 1 92 ? -3.659 -10.443 -8.391 1.00 98.44 92 ARG A O 1
ATOM 755 N N . LEU A 1 93 ? -3.215 -8.558 -7.254 1.00 98.31 93 LEU A N 1
ATOM 756 C CA . LEU A 1 93 ? -2.097 -8.118 -8.091 1.00 98.31 93 LEU A CA 1
ATOM 757 C C . LEU A 1 93 ? -0.735 -8.670 -7.649 1.00 98.31 93 LEU A C 1
ATOM 759 O O . LEU A 1 93 ? 0.209 -8.574 -8.429 1.00 98.31 93 LEU A O 1
ATOM 763 N N . LYS A 1 94 ? -0.627 -9.284 -6.462 1.00 97.81 94 LYS A N 1
ATOM 764 C CA . LYS A 1 94 ? 0.646 -9.783 -5.903 1.00 97.81 94 LYS A CA 1
ATOM 765 C C . LYS A 1 94 ? 1.458 -10.669 -6.862 1.00 97.81 94 LYS A C 1
ATOM 767 O O . LYS A 1 94 ? 2.671 -10.548 -6.918 1.00 97.81 94 LYS A O 1
ATOM 772 N N . ASP A 1 95 ? 0.797 -11.506 -7.664 1.00 97.31 95 ASP A N 1
ATOM 773 C CA . ASP A 1 95 ? 1.467 -12.444 -8.580 1.00 97.31 95 ASP A CA 1
ATOM 774 C C . ASP A 1 95 ? 1.879 -11.783 -9.913 1.00 97.31 95 ASP A C 1
ATOM 776 O O . ASP A 1 95 ? 2.511 -12.412 -10.759 1.00 97.31 95 ASP A O 1
ATOM 780 N N . LYS A 1 96 ? 1.505 -10.512 -10.124 1.00 97.31 96 LYS A N 1
ATOM 781 C CA . LYS A 1 96 ? 1.805 -9.725 -11.332 1.00 97.31 96 LYS A CA 1
ATOM 782 C C . LYS A 1 96 ? 2.914 -8.695 -11.131 1.00 97.31 96 LYS A C 1
ATOM 784 O O . LYS A 1 96 ? 3.226 -7.956 -12.062 1.00 97.31 96 LYS A O 1
ATOM 789 N N . VAL A 1 97 ? 3.476 -8.610 -9.930 1.00 97.19 97 VAL A N 1
ATOM 790 C CA . VAL A 1 97 ? 4.526 -7.649 -9.587 1.00 97.19 97 VAL A CA 1
ATOM 791 C C . VAL A 1 97 ? 5.654 -8.367 -8.864 1.00 97.19 97 VAL A C 1
ATOM 793 O O . VAL A 1 97 ? 5.448 -9.399 -8.226 1.00 97.19 97 VAL A O 1
ATOM 796 N N . LYS A 1 98 ? 6.868 -7.821 -8.933 1.00 96.12 98 LYS A N 1
ATOM 797 C CA . LYS A 1 98 ? 7.977 -8.357 -8.146 1.00 96.12 98 LYS A CA 1
ATOM 798 C C . LYS A 1 98 ? 7.710 -8.097 -6.664 1.00 96.12 98 LYS A C 1
ATOM 800 O O . LYS A 1 98 ? 7.586 -6.937 -6.277 1.00 96.12 98 LYS A O 1
ATOM 805 N N . MET A 1 99 ? 7.667 -9.142 -5.839 1.00 96.06 99 MET A N 1
ATOM 806 C CA . MET A 1 99 ? 7.622 -8.995 -4.381 1.00 96.06 99 MET A CA 1
ATOM 807 C C . MET A 1 99 ? 8.985 -8.522 -3.873 1.00 96.06 99 MET A C 1
ATOM 809 O O . MET A 1 99 ? 9.987 -9.228 -3.953 1.00 96.06 99 MET A O 1
ATOM 813 N N . THR A 1 100 ? 9.024 -7.273 -3.426 1.00 95.06 100 THR A N 1
ATOM 814 C CA . THR A 1 100 ? 10.129 -6.692 -2.660 1.00 95.06 100 THR A CA 1
ATOM 815 C C . THR A 1 100 ? 9.761 -6.725 -1.182 1.00 95.06 100 THR A C 1
ATOM 817 O O . THR A 1 100 ? 8.577 -6.800 -0.865 1.00 95.06 100 THR A O 1
ATOM 820 N N . GLU A 1 101 ? 10.725 -6.559 -0.276 1.00 94.44 101 GLU A N 1
ATOM 821 C CA . GLU A 1 101 ? 10.437 -6.456 1.167 1.00 94.44 101 GLU A CA 1
ATOM 822 C C . GLU A 1 101 ? 9.359 -5.392 1.466 1.00 94.44 101 GLU A C 1
ATOM 824 O O . GLU A 1 101 ? 8.458 -5.608 2.278 1.00 94.44 101 GLU A O 1
ATOM 829 N N . ARG A 1 102 ? 9.373 -4.255 0.746 1.00 94.94 102 ARG A N 1
ATOM 830 C CA . ARG A 1 102 ? 8.314 -3.231 0.834 1.00 94.94 102 ARG A CA 1
ATOM 831 C C . ARG A 1 102 ? 6.945 -3.802 0.459 1.00 94.94 102 ARG A C 1
ATOM 833 O O . ARG A 1 102 ? 5.979 -3.590 1.186 1.00 94.94 102 ARG A O 1
ATOM 840 N N . ARG A 1 103 ? 6.851 -4.513 -0.666 1.00 97.38 103 ARG A N 1
ATOM 841 C CA . ARG A 1 103 ? 5.581 -5.072 -1.151 1.00 97.38 103 ARG A CA 1
ATOM 842 C C . ARG A 1 103 ? 5.092 -6.243 -0.318 1.00 97.38 103 ARG A C 1
ATOM 844 O O . ARG A 1 103 ? 3.885 -6.377 -0.167 1.00 97.38 103 ARG A O 1
ATOM 851 N N . GLU A 1 104 ? 5.986 -7.025 0.274 1.00 97.38 104 GLU A N 1
ATOM 852 C CA . GLU A 1 104 ? 5.628 -8.054 1.252 1.00 97.38 104 GLU A CA 1
ATOM 853 C C . GLU A 1 104 ? 5.000 -7.433 2.500 1.00 97.38 104 GLU A C 1
ATOM 855 O O . GLU A 1 104 ? 3.967 -7.906 2.963 1.00 97.38 104 GLU A O 1
ATOM 860 N N . ASN A 1 105 ? 5.550 -6.318 2.991 1.00 96.81 105 ASN A N 1
ATOM 861 C CA . ASN A 1 105 ? 4.922 -5.550 4.065 1.00 96.81 105 ASN A CA 1
ATOM 862 C C . ASN A 1 105 ? 3.536 -5.024 3.659 1.00 96.81 105 ASN A C 1
ATOM 864 O O . ASN A 1 105 ? 2.578 -5.193 4.404 1.00 96.81 105 ASN A O 1
ATOM 868 N N . GLN A 1 106 ? 3.402 -4.448 2.461 1.00 97.75 106 GLN A N 1
ATOM 869 C CA . GLN A 1 106 ? 2.110 -3.970 1.949 1.00 97.75 106 GLN A CA 1
ATOM 870 C C . GLN A 1 106 ? 1.077 -5.103 1.814 1.00 97.75 106 GLN A C 1
ATOM 872 O O . GLN A 1 106 ? -0.094 -4.937 2.164 1.00 97.75 106 GLN A O 1
ATOM 877 N N . LEU A 1 107 ? 1.510 -6.267 1.321 1.00 98.44 107 LEU A N 1
ATOM 878 C CA . LEU A 1 107 ? 0.681 -7.460 1.181 1.00 98.44 107 LEU A CA 1
ATOM 879 C C . LEU A 1 107 ? 0.268 -8.013 2.548 1.00 98.44 107 LEU A C 1
ATOM 881 O O . LEU A 1 107 ? -0.881 -8.422 2.717 1.00 98.44 107 LEU A O 1
ATOM 885 N N . LEU A 1 108 ? 1.175 -7.989 3.529 1.00 98.25 108 LEU A N 1
ATOM 886 C CA . LEU A 1 108 ? 0.866 -8.361 4.903 1.00 98.25 108 LEU A CA 1
ATOM 887 C C . LEU A 1 108 ? -0.245 -7.474 5.467 1.00 98.25 108 LEU A C 1
ATOM 889 O O . LEU A 1 108 ? -1.246 -8.005 5.949 1.00 98.25 108 LEU A O 1
ATOM 893 N N . SER A 1 109 ? -0.108 -6.149 5.365 1.00 97.62 109 SER A N 1
ATOM 894 C CA . SER A 1 109 ? -1.139 -5.208 5.817 1.00 97.62 109 SER A CA 1
ATOM 895 C C . SER A 1 109 ? -2.478 -5.499 5.133 1.00 97.62 109 SER A C 1
ATOM 897 O O . SER A 1 109 ? -3.504 -5.596 5.806 1.00 97.62 109 SER A O 1
ATOM 899 N N . ALA A 1 110 ? -2.482 -5.740 3.816 1.00 98.38 110 ALA A N 1
ATOM 900 C CA . ALA A 1 110 ? -3.696 -6.101 3.086 1.00 98.38 110 ALA A CA 1
ATOM 901 C C . ALA A 1 110 ? -4.349 -7.388 3.629 1.00 98.38 110 ALA A C 1
ATOM 903 O O . ALA A 1 110 ? -5.556 -7.401 3.872 1.00 98.38 110 ALA A O 1
ATOM 904 N N . TYR A 1 111 ? -3.582 -8.456 3.883 1.00 98.56 111 TYR A N 1
ATOM 905 C CA . TYR A 1 111 ? -4.127 -9.680 4.482 1.00 98.56 111 TYR A CA 1
ATOM 906 C C . TYR A 1 111 ? -4.722 -9.437 5.871 1.00 98.56 111 TYR A C 1
ATOM 908 O O . TYR A 1 111 ? -5.818 -9.924 6.158 1.00 98.56 111 TYR A O 1
ATOM 916 N N . LEU A 1 112 ? -4.037 -8.667 6.718 1.00 97.56 112 LEU A N 1
ATOM 917 C CA . LEU A 1 112 ? -4.496 -8.357 8.072 1.00 97.56 112 LEU A CA 1
ATOM 918 C C . LEU A 1 112 ? -5.808 -7.554 8.061 1.00 97.56 112 LEU A C 1
ATOM 920 O O . LEU A 1 112 ? -6.756 -7.926 8.759 1.00 97.56 112 LEU A O 1
ATOM 924 N N . HIS A 1 113 ? -5.911 -6.517 7.221 1.00 96.31 113 HIS A N 1
ATOM 925 C CA . HIS A 1 113 ? -7.129 -5.702 7.083 1.00 96.31 113 HIS A CA 1
ATOM 926 C C . HIS A 1 113 ? -8.309 -6.478 6.499 1.00 96.31 113 HIS A C 1
ATOM 928 O O . HIS A 1 113 ? -9.453 -6.250 6.887 1.00 96.31 113 HIS A O 1
ATOM 934 N N . LEU A 1 114 ? -8.042 -7.452 5.628 1.00 97.00 114 LEU A N 1
ATOM 935 C CA . LEU A 1 114 ? -9.057 -8.369 5.102 1.00 97.00 114 LEU A CA 1
ATOM 936 C C . LEU A 1 114 ? -9.425 -9.499 6.075 1.00 97.00 114 LEU A C 1
ATOM 938 O O . LEU A 1 114 ? -10.253 -10.348 5.747 1.00 97.00 114 LEU A O 1
ATOM 942 N N . GLY A 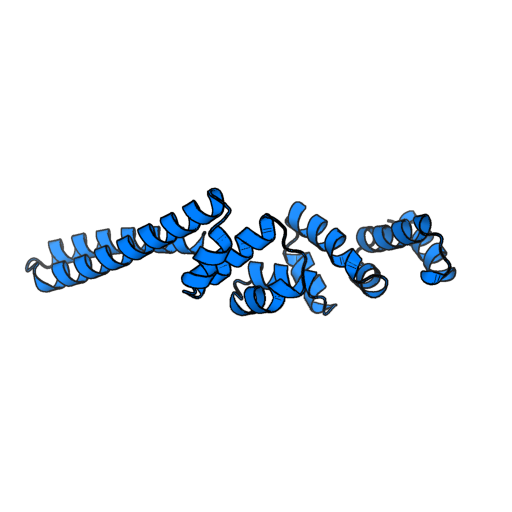1 115 ? -8.797 -9.555 7.254 1.00 96.06 115 GLY A N 1
ATOM 943 C CA . GLY A 1 115 ? -8.998 -10.627 8.227 1.00 96.06 115 GLY A CA 1
ATOM 944 C C . GLY A 1 115 ? -8.462 -11.988 7.775 1.00 96.06 115 GLY A C 1
ATOM 945 O O . GLY A 1 115 ? -8.810 -13.010 8.366 1.00 96.06 115 GLY A O 1
ATOM 946 N N . ARG A 1 116 ? -7.605 -12.027 6.751 1.00 97.81 116 ARG A N 1
ATOM 947 C CA . ARG A 1 116 ? -7.022 -13.249 6.185 1.00 97.81 116 ARG A CA 1
ATOM 948 C C . ARG A 1 116 ? -5.784 -13.679 6.971 1.00 97.81 116 ARG A C 1
ATOM 950 O O . ARG A 1 116 ? -4.661 -13.692 6.471 1.00 97.81 116 ARG A O 1
ATOM 957 N N . MET A 1 117 ? -6.004 -14.014 8.240 1.00 96.56 117 MET A N 1
ATOM 958 C CA . MET A 1 117 ? -4.935 -14.272 9.210 1.00 96.56 117 MET A CA 1
ATOM 959 C C . MET A 1 117 ? -4.028 -15.446 8.834 1.00 96.56 117 MET A C 1
ATOM 961 O O . MET A 1 117 ? -2.824 -15.374 9.069 1.00 96.56 117 MET A O 1
ATOM 965 N N . ASP A 1 118 ? -4.572 -16.504 8.232 1.00 97.38 118 ASP A N 1
ATOM 966 C CA . ASP A 1 118 ? -3.773 -17.665 7.823 1.00 97.38 118 ASP A CA 1
ATOM 967 C C . ASP A 1 118 ? -2.787 -17.304 6.703 1.00 97.38 118 ASP A C 1
ATOM 969 O O . ASP A 1 118 ? -1.625 -17.710 6.735 1.00 97.38 118 ASP A O 1
ATOM 973 N N . GLU A 1 119 ? -3.222 -16.481 5.743 1.00 98.19 119 GLU A N 1
ATOM 974 C CA . GLU A 1 119 ? -2.365 -15.978 4.665 1.00 98.19 119 GLU A CA 1
ATOM 975 C C . GLU A 1 119 ? -1.295 -15.025 5.213 1.00 98.19 119 GLU A C 1
ATOM 977 O O . GLU A 1 119 ? -0.123 -15.154 4.855 1.00 98.19 119 GLU A O 1
ATOM 982 N N . ALA A 1 120 ? -1.666 -14.137 6.143 1.00 97.88 120 ALA A N 1
ATOM 983 C CA . ALA A 1 120 ? -0.728 -13.248 6.830 1.00 97.88 120 ALA A CA 1
ATOM 984 C C . ALA A 1 120 ? 0.359 -14.029 7.588 1.00 97.88 120 ALA A C 1
ATOM 986 O O . ALA A 1 120 ? 1.547 -13.750 7.435 1.00 97.88 120 ALA A O 1
ATOM 987 N N . LYS A 1 121 ? -0.028 -15.054 8.360 1.00 97.44 121 LYS A N 1
ATOM 988 C CA . LYS A 1 121 ? 0.908 -15.927 9.088 1.00 97.44 121 LYS A CA 1
ATOM 989 C C . LYS A 1 121 ? 1.820 -16.700 8.150 1.00 97.44 121 LYS A C 1
ATOM 991 O O . LYS A 1 121 ? 3.009 -16.815 8.423 1.00 97.44 121 LYS A O 1
ATOM 996 N N . LYS A 1 122 ? 1.276 -17.210 7.043 1.00 97.81 122 LYS A N 1
ATOM 997 C CA . LYS A 1 122 ? 2.061 -17.929 6.038 1.00 97.81 122 LYS A CA 1
ATOM 998 C C . LYS A 1 122 ? 3.107 -17.023 5.391 1.00 97.81 122 LYS A C 1
ATOM 1000 O O . LYS A 1 122 ? 4.249 -17.444 5.258 1.00 97.81 122 LYS A O 1
ATOM 1005 N N . LEU A 1 123 ? 2.733 -15.796 5.023 1.00 96.88 123 LEU A N 1
ATOM 1006 C CA . LEU A 1 123 ? 3.663 -14.805 4.475 1.00 96.88 123 LEU A CA 1
ATOM 1007 C C . LEU A 1 123 ? 4.759 -14.441 5.488 1.00 96.88 123 LEU A C 1
ATOM 1009 O O . LEU A 1 123 ? 5.921 -14.297 5.129 1.00 96.88 123 LEU A O 1
ATOM 1013 N N . ALA A 1 124 ? 4.391 -14.327 6.762 1.00 96.94 124 ALA A N 1
ATOM 1014 C CA . ALA A 1 124 ? 5.294 -13.935 7.833 1.00 96.94 124 ALA A CA 1
ATOM 1015 C C . ALA A 1 124 ? 6.204 -15.060 8.362 1.00 96.94 124 ALA A C 1
ATOM 1017 O O . ALA A 1 124 ? 7.118 -14.771 9.132 1.00 96.94 124 ALA A O 1
ATOM 1018 N N . ALA A 1 125 ? 5.969 -16.320 7.981 1.00 95.19 125 ALA A N 1
ATOM 1019 C CA . ALA A 1 125 ? 6.549 -17.498 8.633 1.00 95.19 125 ALA A CA 1
ATOM 1020 C C . ALA A 1 125 ? 8.087 -17.514 8.660 1.00 95.19 125 ALA A C 1
ATOM 1022 O O . ALA A 1 125 ? 8.680 -18.001 9.621 1.00 95.19 125 ALA A O 1
ATOM 1023 N N . GLU A 1 126 ? 8.724 -16.970 7.623 1.00 91.06 126 GLU A N 1
ATOM 1024 C CA . GLU A 1 126 ? 10.185 -16.950 7.482 1.00 91.06 126 GLU A CA 1
ATOM 1025 C C . GLU A 1 126 ? 10.807 -15.588 7.832 1.00 91.06 126 GLU A C 1
ATOM 1027 O O . GLU A 1 126 ? 12.028 -15.461 7.875 1.00 91.06 126 GLU A O 1
ATOM 1032 N N . SER A 1 127 ? 9.987 -14.574 8.129 1.00 94.62 127 SER A N 1
ATOM 1033 C CA . SER A 1 127 ? 10.448 -13.232 8.482 1.00 94.62 127 SER A CA 1
ATOM 1034 C C . SER A 1 127 ? 10.087 -12.905 9.934 1.00 94.62 127 SER A C 1
ATOM 1036 O O . SER A 1 127 ? 8.914 -12.665 10.239 1.00 94.62 127 SER A O 1
ATOM 1038 N N . PRO A 1 128 ? 11.075 -12.842 10.849 1.00 94.88 128 PRO A N 1
ATOM 1039 C CA . PRO A 1 128 ? 10.839 -12.446 12.235 1.00 94.88 128 PRO A CA 1
ATOM 1040 C C . PRO A 1 128 ? 10.161 -11.076 12.356 1.00 94.88 128 PRO A C 1
ATOM 1042 O O . PRO A 1 128 ? 9.297 -10.892 13.211 1.00 94.88 128 PRO A O 1
ATOM 1045 N N . GLU A 1 129 ? 10.505 -10.133 11.472 1.00 94.81 129 GLU A N 1
ATOM 1046 C CA . GLU A 1 129 ? 9.894 -8.802 11.453 1.00 94.81 129 GLU A CA 1
ATOM 1047 C C . GLU A 1 129 ? 8.401 -8.873 11.100 1.00 94.81 129 GLU A C 1
ATOM 1049 O O . GLU A 1 129 ? 7.564 -8.323 11.819 1.00 94.81 129 GLU A O 1
ATOM 1054 N N . LEU A 1 130 ? 8.046 -9.581 10.022 1.00 96.00 130 LEU A N 1
ATOM 1055 C CA . LEU A 1 130 ? 6.645 -9.743 9.624 1.00 96.00 130 LEU A CA 1
ATOM 1056 C C . LEU A 1 130 ? 5.863 -10.546 10.670 1.00 96.00 130 LEU A C 1
ATOM 1058 O O . LEU A 1 130 ? 4.720 -10.213 10.979 1.00 96.00 130 LEU A O 1
ATOM 1062 N N . SER A 1 131 ? 6.490 -11.564 11.265 1.00 96.31 131 SER A N 1
ATOM 1063 C CA . SER A 1 131 ? 5.895 -12.365 12.338 1.00 96.31 131 SER A CA 1
ATOM 1064 C C . SER A 1 131 ? 5.546 -11.506 13.550 1.00 96.31 131 SER A C 1
ATOM 1066 O O . SER A 1 131 ? 4.447 -11.635 14.092 1.00 96.31 131 SER A O 1
ATOM 1068 N N . GLN A 1 132 ? 6.430 -10.582 13.936 1.00 95.81 132 GLN A N 1
ATOM 1069 C CA . GLN A 1 132 ? 6.148 -9.636 15.013 1.00 95.81 132 GLN A CA 1
ATOM 1070 C C . GLN A 1 132 ? 4.964 -8.725 14.666 1.00 95.81 132 GLN A C 1
ATOM 1072 O O . GLN A 1 132 ? 4.084 -8.530 15.502 1.00 95.81 132 GLN A O 1
ATOM 1077 N N . LYS A 1 133 ? 4.875 -8.223 13.425 1.00 95.62 133 LYS A N 1
ATOM 1078 C CA . LYS A 1 133 ? 3.738 -7.389 12.983 1.00 95.62 133 LYS A CA 1
ATOM 1079 C C . LYS A 1 133 ? 2.405 -8.134 13.063 1.00 95.62 133 LYS A C 1
ATOM 1081 O O . LYS A 1 133 ? 1.416 -7.559 13.518 1.00 95.62 133 LYS A O 1
ATOM 1086 N N . VAL A 1 134 ? 2.376 -9.414 12.683 1.00 97.31 134 VAL A N 1
ATOM 1087 C CA . VAL A 1 134 ? 1.181 -10.265 12.832 1.00 97.31 134 VAL A CA 1
ATOM 1088 C C . VAL A 1 134 ? 0.793 -10.407 14.303 1.00 97.31 134 VAL A C 1
ATOM 1090 O O . VAL A 1 134 ? -0.371 -10.203 14.646 1.00 97.31 134 VAL A O 1
ATOM 1093 N N . GLN A 1 135 ? 1.752 -10.719 15.177 1.00 95.94 135 GLN A N 1
ATOM 1094 C CA . GLN A 1 135 ? 1.498 -10.876 16.612 1.00 95.94 135 GLN A CA 1
ATOM 1095 C C . GLN A 1 135 ? 0.992 -9.578 17.250 1.00 95.94 135 GLN A C 1
ATOM 1097 O O . GLN A 1 135 ? 0.025 -9.598 18.013 1.00 95.94 135 GLN A O 1
ATOM 1102 N N . ASP A 1 136 ? 1.600 -8.443 16.908 1.00 95.56 136 ASP A N 1
ATOM 1103 C CA . ASP A 1 136 ? 1.186 -7.126 17.387 1.00 95.56 136 ASP A CA 1
ATOM 1104 C C . ASP A 1 136 ? -0.239 -6.788 16.939 1.00 95.56 136 ASP A C 1
ATOM 1106 O O . ASP A 1 136 ? -1.027 -6.252 17.724 1.00 95.56 136 ASP A O 1
ATOM 1110 N N . PHE A 1 137 ? -0.586 -7.105 15.688 1.00 96.75 137 PHE A N 1
ATOM 1111 C CA . PHE A 1 137 ? -1.939 -6.933 15.164 1.00 96.75 137 PHE A CA 1
ATOM 1112 C C . PHE A 1 137 ? -2.948 -7.803 15.925 1.00 96.75 137 PHE A C 1
ATOM 1114 O O . PHE A 1 137 ? -3.967 -7.290 16.390 1.00 96.75 137 PHE A O 1
ATOM 1121 N N . GLU A 1 138 ? -2.661 -9.097 16.110 1.00 95.69 138 GLU A N 1
ATOM 1122 C CA . GLU A 1 138 ? -3.525 -10.018 16.863 1.00 95.69 138 GLU A CA 1
ATOM 1123 C C . GLU A 1 138 ? -3.725 -9.555 18.309 1.00 95.69 138 GLU A C 1
ATOM 1125 O O . GLU A 1 138 ? -4.854 -9.530 18.807 1.00 95.69 138 GLU A O 1
ATOM 1130 N N . MET A 1 139 ? -2.646 -9.136 18.972 1.00 96.19 139 MET A N 1
ATOM 1131 C CA . MET A 1 139 ? -2.689 -8.645 20.345 1.00 96.19 139 MET A CA 1
ATOM 1132 C C . MET A 1 139 ? -3.561 -7.394 20.463 1.00 96.19 139 MET A C 1
ATOM 1134 O O . MET A 1 139 ? -4.440 -7.342 21.325 1.00 96.19 139 MET A O 1
ATOM 1138 N N . LYS A 1 140 ? -3.364 -6.401 19.587 1.00 96.62 140 LYS A N 1
ATOM 1139 C CA . LYS A 1 140 ? -4.166 -5.168 19.583 1.00 96.62 140 LYS A CA 1
ATOM 1140 C C . LYS A 1 140 ? -5.632 -5.457 19.267 1.00 96.62 140 LYS A C 1
ATOM 1142 O O . LYS A 1 140 ? -6.512 -4.907 19.926 1.00 96.62 140 LYS A O 1
ATOM 1147 N N . LYS A 1 141 ? -5.916 -6.347 18.310 1.00 95.50 141 LYS A N 1
ATOM 1148 C CA . LYS A 1 141 ? -7.289 -6.743 17.963 1.00 95.50 141 LYS A CA 1
ATOM 1149 C C . LYS A 1 141 ? -7.992 -7.411 19.146 1.00 95.50 141 LYS A C 1
ATOM 1151 O O . LYS A 1 141 ? -9.114 -7.034 19.476 1.00 95.50 141 LYS A O 1
ATOM 1156 N N . LYS A 1 142 ? -7.300 -8.310 19.851 1.00 96.56 142 LYS A N 1
ATOM 1157 C CA . LYS A 1 142 ? -7.808 -8.925 21.082 1.00 96.56 142 LYS A CA 1
ATOM 1158 C C . LYS A 1 142 ? -8.059 -7.893 22.185 1.00 96.56 142 LYS A C 1
ATOM 1160 O O . LYS A 1 142 ? -9.112 -7.918 22.810 1.00 96.56 142 LYS A O 1
ATOM 1165 N N . GLN A 1 143 ? -7.145 -6.941 22.389 1.00 97.69 143 GLN A N 1
ATOM 1166 C CA . GLN A 1 143 ? -7.341 -5.854 23.357 1.00 97.69 143 GLN A CA 1
ATOM 1167 C C . GLN A 1 143 ? -8.579 -5.005 23.035 1.00 97.69 143 GLN A C 1
ATOM 1169 O O . GLN A 1 143 ? -9.321 -4.635 23.943 1.00 97.69 143 GLN A O 1
ATOM 1174 N N . VAL A 1 144 ? -8.834 -4.718 21.754 1.00 97.50 144 VAL A N 1
ATOM 1175 C CA . VAL A 1 144 ? -10.056 -4.021 21.321 1.00 97.50 144 VAL A CA 1
ATOM 1176 C C . VAL A 1 144 ? -11.306 -4.829 21.675 1.00 97.50 144 VAL A C 1
ATOM 1178 O O . VAL A 1 144 ? -12.269 -4.262 22.192 1.00 97.50 144 VAL A O 1
ATOM 1181 N N . GLU A 1 145 ? -11.307 -6.138 21.427 1.00 97.06 145 GLU A N 1
ATOM 1182 C CA . GLU A 1 145 ? -12.422 -7.026 21.782 1.00 97.06 145 GLU A CA 1
ATOM 1183 C C . GLU A 1 145 ? -12.651 -7.078 23.302 1.00 97.06 145 GLU A C 1
ATOM 1185 O O . GLU A 1 145 ? -13.783 -6.899 23.760 1.00 97.06 145 GLU A O 1
ATOM 1190 N N . ASP A 1 146 ? -11.582 -7.213 24.090 1.00 98.06 146 ASP A N 1
ATOM 1191 C CA . ASP A 1 146 ? -11.634 -7.214 25.554 1.00 98.06 146 ASP A CA 1
ATOM 1192 C C . ASP A 1 146 ? -12.198 -5.895 26.107 1.00 98.06 146 ASP A C 1
ATOM 1194 O O . ASP A 1 146 ? -13.065 -5.900 26.986 1.00 98.06 146 ASP A O 1
ATOM 1198 N N . LEU A 1 147 ? -11.770 -4.749 25.567 1.00 98.19 147 LEU A N 1
ATOM 1199 C CA . LEU A 1 147 ? -12.304 -3.440 25.953 1.00 98.19 147 LEU A CA 1
ATOM 1200 C C .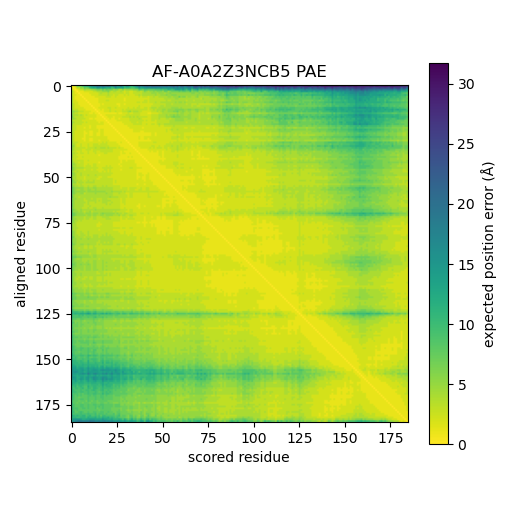 LEU A 1 147 ? -13.776 -3.282 25.552 1.00 98.19 147 LEU A C 1
ATOM 1202 O O . LEU A 1 147 ? -14.565 -2.749 26.333 1.00 98.19 147 LEU A O 1
ATOM 1206 N N . LYS A 1 148 ? -14.184 -3.779 24.377 1.00 97.56 148 LYS A N 1
ATOM 1207 C CA . LYS A 1 148 ? -15.597 -3.780 23.955 1.00 97.56 148 LYS A CA 1
ATOM 1208 C C . LYS A 1 148 ? -16.461 -4.612 24.906 1.00 97.56 148 LYS A C 1
ATOM 1210 O O . LYS A 1 148 ? -17.559 -4.179 25.264 1.00 97.56 148 LYS A O 1
ATOM 1215 N N . MET A 1 149 ? -15.964 -5.755 25.382 1.00 97.62 149 MET A N 1
ATOM 1216 C CA . MET A 1 149 ? -16.641 -6.538 26.422 1.00 97.62 149 MET A CA 1
ATOM 1217 C C . MET A 1 149 ? -16.722 -5.779 27.755 1.00 97.62 149 MET A C 1
ATOM 1219 O O . MET A 1 149 ? -17.781 -5.765 28.386 1.00 97.62 149 MET A O 1
ATOM 1223 N N . GLN A 1 150 ? -15.654 -5.084 28.164 1.00 97.69 150 GLN A N 1
ATOM 1224 C CA . GLN A 1 150 ? -15.672 -4.244 29.369 1.00 97.69 150 GLN A CA 1
ATOM 1225 C C . GLN A 1 150 ? -16.703 -3.114 29.271 1.00 97.69 150 GLN A C 1
ATOM 1227 O O . GLN A 1 150 ? -17.441 -2.890 30.229 1.00 97.69 150 GLN A O 1
ATOM 1232 N N . VAL A 1 151 ? -16.824 -2.452 28.114 1.00 97.75 151 VAL A N 1
ATOM 1233 C CA . VAL A 1 151 ? -17.860 -1.432 27.873 1.00 97.75 151 VAL A CA 1
ATOM 1234 C C . VAL A 1 151 ? -19.254 -2.011 28.111 1.00 97.75 151 VAL A C 1
ATOM 1236 O O . VAL A 1 151 ? -20.044 -1.420 28.849 1.00 97.75 151 VAL A O 1
ATOM 1239 N N . GLN A 1 152 ? -19.550 -3.191 27.557 1.00 96.94 152 GLN A N 1
ATOM 1240 C CA . GLN A 1 152 ? -20.841 -3.854 27.773 1.00 96.94 152 GLN A CA 1
ATOM 1241 C C . GLN A 1 152 ? -21.074 -4.202 29.249 1.00 96.94 152 GLN A C 1
ATOM 1243 O O . GLN A 1 152 ? -22.195 -4.081 29.746 1.00 96.94 152 GLN A O 1
ATOM 1248 N N . GLN A 1 153 ? -20.031 -4.627 29.964 1.00 96.94 153 GLN A N 1
ATOM 1249 C CA . GLN A 1 153 ? -20.141 -4.972 31.378 1.00 96.94 153 GLN A CA 1
ATOM 1250 C C . GLN A 1 153 ? -20.408 -3.743 32.252 1.00 96.94 153 GLN A C 1
ATOM 1252 O O . GLN A 1 153 ? -21.280 -3.793 33.122 1.00 96.94 153 GLN A O 1
ATOM 1257 N N . VAL A 1 154 ? -19.705 -2.636 31.995 1.00 96.94 154 VAL A N 1
ATOM 1258 C CA . VAL A 1 154 ? -19.913 -1.348 32.672 1.00 96.94 154 VAL A CA 1
ATOM 1259 C C . VAL A 1 154 ? -21.335 -0.851 32.428 1.00 96.94 154 VAL A C 1
ATOM 1261 O O . VAL A 1 154 ? -22.022 -0.472 33.372 1.00 96.94 154 VAL A O 1
ATOM 1264 N N . GLN A 1 155 ? -21.821 -0.935 31.186 1.00 94.75 155 GLN A N 1
ATOM 1265 C CA . GLN A 1 155 ? -23.187 -0.536 30.844 1.00 94.75 155 GLN A CA 1
ATOM 1266 C C . GLN A 1 155 ? -24.261 -1.330 31.600 1.00 94.75 155 GLN A C 1
ATOM 1268 O O . GLN A 1 155 ? -25.299 -0.766 31.946 1.00 94.75 155 GLN A O 1
ATOM 1273 N N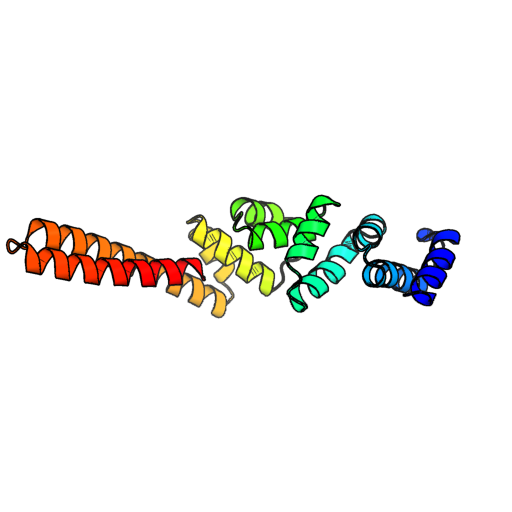 . LYS A 1 156 ? -24.017 -2.621 31.865 1.00 95.88 156 LYS A N 1
ATOM 1274 C CA . LYS A 1 156 ? -24.951 -3.508 32.577 1.00 95.88 156 LYS A CA 1
ATOM 1275 C C . LYS A 1 156 ? -24.883 -3.374 34.100 1.00 95.88 156 LYS A C 1
ATOM 1277 O O . LYS A 1 156 ? -25.919 -3.461 34.756 1.00 95.88 156 LYS A O 1
ATOM 1282 N N . ASN A 1 157 ? -23.685 -3.209 34.661 1.00 95.81 157 ASN A N 1
ATOM 1283 C CA . ASN A 1 157 ? -23.466 -3.344 36.104 1.00 95.81 157 ASN A CA 1
ATOM 1284 C C . ASN A 1 157 ? -23.386 -2.014 36.850 1.00 95.81 157 ASN A C 1
ATOM 1286 O O . ASN A 1 157 ? -23.741 -1.973 38.029 1.00 95.81 157 ASN A O 1
ATOM 1290 N N . GLU A 1 158 ? -22.901 -0.948 36.207 1.00 96.00 158 GLU A N 1
ATOM 1291 C CA . GLU A 1 158 ? -22.772 0.351 36.863 1.00 96.00 158 GLU A CA 1
ATOM 1292 C C . GLU A 1 158 ? -24.134 1.050 36.901 1.00 96.00 158 GLU A C 1
ATOM 1294 O O . GLU A 1 158 ? -24.741 1.362 35.871 1.00 96.00 158 GLU A O 1
ATOM 1299 N N . LYS A 1 159 ? -24.629 1.264 38.123 1.00 95.25 159 LYS A N 1
ATOM 1300 C CA . LYS A 1 159 ? -25.946 1.857 38.380 1.00 95.25 159 LYS A CA 1
ATOM 1301 C C . LYS A 1 159 ? -25.875 3.378 38.446 1.00 95.25 159 LYS A C 1
ATOM 1303 O O . LYS A 1 159 ? -26.876 4.037 38.170 1.00 95.25 159 LYS A O 1
ATOM 1308 N N . ASP A 1 160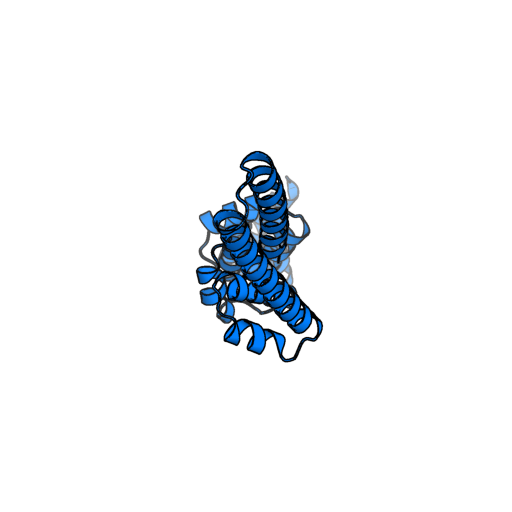 ? -24.720 3.933 38.809 1.00 97.56 160 ASP A N 1
ATOM 1309 C CA . ASP A 1 160 ? -24.503 5.373 38.795 1.00 97.56 160 ASP A CA 1
ATOM 1310 C C . ASP A 1 160 ? -24.285 5.846 37.354 1.00 97.56 160 ASP A C 1
ATOM 1312 O O . ASP A 1 160 ? -23.289 5.518 36.708 1.00 97.56 160 ASP A O 1
ATOM 1316 N N . ALA A 1 161 ? -25.232 6.635 36.845 1.00 95.81 161 ALA A N 1
ATOM 1317 C CA . ALA A 1 161 ? -25.194 7.107 35.467 1.00 95.81 161 ALA A CA 1
ATOM 1318 C C . ALA A 1 161 ? -23.932 7.928 35.158 1.00 95.81 161 ALA A C 1
ATOM 1320 O O . ALA A 1 161 ? -23.335 7.732 34.104 1.00 95.81 161 ALA A O 1
ATOM 1321 N N . LYS A 1 162 ? -23.483 8.793 36.079 1.00 96.44 162 LYS A N 1
ATOM 1322 C CA . LYS A 1 162 ? -22.299 9.633 35.848 1.00 96.44 162 LYS A CA 1
ATOM 1323 C C . LYS A 1 162 ? -21.034 8.783 35.791 1.00 96.44 162 LYS A C 1
ATOM 1325 O O . LYS A 1 162 ? -20.248 8.929 34.859 1.00 96.44 162 LYS A O 1
ATOM 1330 N N . LYS A 1 163 ? -20.862 7.855 36.739 1.00 96.25 163 LYS A N 1
ATOM 1331 C CA . LYS A 1 163 ? -19.700 6.949 36.756 1.00 96.25 163 LYS A CA 1
ATOM 1332 C C . LYS A 1 163 ? -19.668 6.040 35.535 1.00 96.25 163 LYS A C 1
ATOM 1334 O O . LYS A 1 163 ? -18.603 5.838 34.953 1.00 96.25 163 LYS A O 1
ATOM 1339 N N . ARG A 1 164 ? -20.826 5.510 35.133 1.00 97.69 164 ARG A N 1
ATOM 1340 C CA . ARG A 1 164 ? -20.958 4.684 33.929 1.00 97.69 164 ARG A CA 1
ATOM 1341 C C . ARG A 1 164 ? -20.502 5.451 32.694 1.00 97.69 164 ARG A C 1
ATOM 1343 O O . ARG A 1 164 ? -19.682 4.941 31.935 1.00 97.69 164 ARG A O 1
ATOM 1350 N N . ASP A 1 165 ? -21.002 6.670 32.515 1.00 96.88 165 ASP A N 1
ATOM 1351 C CA . ASP A 1 165 ? -20.703 7.485 31.339 1.00 96.88 165 ASP A CA 1
ATOM 1352 C C . ASP A 1 165 ? -19.214 7.869 31.287 1.00 96.88 165 ASP A C 1
ATOM 1354 O O . ASP A 1 165 ? -18.588 7.782 30.228 1.00 96.88 165 ASP A O 1
ATOM 1358 N N . GLU A 1 166 ? -18.606 8.209 32.428 1.00 97.69 166 GLU A N 1
ATOM 1359 C CA . GLU A 1 166 ? -17.166 8.481 32.532 1.00 97.69 166 GLU A CA 1
ATOM 1360 C C . GLU A 1 166 ? -16.307 7.259 32.167 1.00 97.69 166 GLU A C 1
ATOM 1362 O O . GLU A 1 166 ? -15.360 7.374 31.380 1.00 97.69 166 GLU A O 1
ATOM 1367 N N . GLN A 1 167 ? -16.640 6.077 32.696 1.00 97.62 167 GLN A N 1
ATOM 1368 C CA . GLN A 1 167 ? -15.910 4.838 32.412 1.00 97.62 167 GLN A CA 1
ATOM 1369 C C . GLN A 1 167 ? -16.041 4.422 30.944 1.00 97.62 167 GLN A C 1
ATOM 1371 O O . GLN A 1 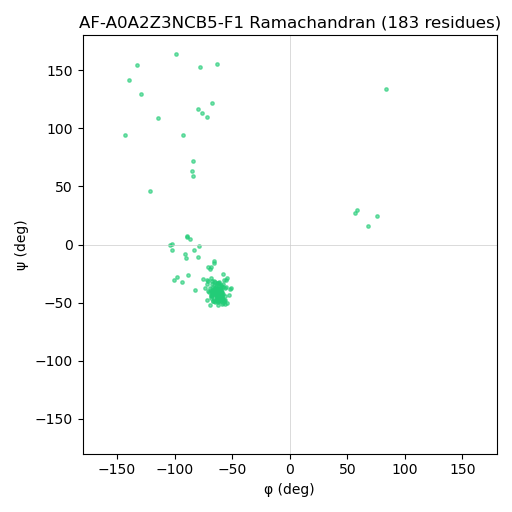167 ? -15.034 4.139 30.293 1.00 97.62 167 GLN A O 1
ATOM 1376 N N . VAL A 1 168 ? -17.263 4.435 30.399 1.00 98.06 168 VAL A N 1
ATOM 1377 C CA . VAL A 1 168 ? -17.518 4.113 28.986 1.00 98.06 168 VAL A CA 1
ATOM 1378 C C . VAL A 1 168 ? -16.769 5.079 28.074 1.00 98.06 168 VAL A C 1
ATOM 1380 O O . VAL A 1 168 ? -16.142 4.642 27.110 1.00 98.06 168 VAL A O 1
ATOM 1383 N N . LYS A 1 169 ? -16.764 6.380 28.389 1.00 98.06 169 LYS A N 1
ATOM 1384 C CA . LYS A 1 169 ? -16.015 7.377 27.616 1.00 98.06 169 LYS A CA 1
ATOM 1385 C C . LYS A 1 169 ? -14.517 7.066 27.593 1.00 98.06 169 LYS A C 1
ATOM 1387 O O . LYS A 1 169 ? -13.911 7.110 26.526 1.00 98.06 169 LYS A O 1
ATOM 1392 N N . LYS A 1 170 ? -13.927 6.722 28.742 1.00 97.88 170 LYS A N 1
ATOM 1393 C CA . LYS A 1 170 ? -12.503 6.368 28.837 1.00 97.88 170 LYS A CA 1
ATOM 1394 C C . LYS A 1 170 ? -12.164 5.113 28.026 1.00 97.88 170 LYS A C 1
ATOM 1396 O O . LYS A 1 170 ? -11.174 5.116 27.300 1.00 97.88 170 LYS A O 1
ATOM 1401 N N . LEU A 1 171 ? -12.981 4.065 28.131 1.00 98.25 171 LEU A N 1
ATOM 1402 C CA . LEU A 1 171 ? -12.778 2.814 27.391 1.00 98.25 171 LEU A CA 1
ATOM 1403 C C . LEU A 1 171 ? -12.920 3.021 25.877 1.00 98.25 171 LEU A C 1
ATOM 1405 O O . LEU A 1 171 ? -12.093 2.535 25.113 1.00 98.25 171 LEU A O 1
ATOM 1409 N N . ASN A 1 172 ? -13.917 3.792 25.438 1.00 97.75 172 ASN A N 1
ATOM 1410 C CA . ASN A 1 172 ? -14.107 4.100 24.019 1.00 97.75 172 ASN A CA 1
ATOM 1411 C C . ASN A 1 172 ? -12.941 4.903 23.433 1.00 97.75 172 ASN A C 1
ATOM 1413 O O . ASN A 1 172 ? -12.562 4.673 22.287 1.00 97.75 172 ASN A O 1
ATOM 1417 N N . GLU A 1 173 ? -12.341 5.808 24.208 1.00 98.12 173 GLU A N 1
ATOM 1418 C CA . GLU A 1 173 ? -11.141 6.526 23.771 1.00 98.12 173 GLU A CA 1
ATOM 1419 C C . GLU A 1 173 ? -9.946 5.572 23.596 1.00 98.12 173 GLU A C 1
ATOM 1421 O O . GLU A 1 173 ? -9.234 5.653 22.598 1.00 98.12 173 GLU A O 1
ATOM 1426 N N . GLN A 1 174 ? -9.767 4.604 24.503 1.00 97.69 174 GLN A N 1
ATOM 1427 C CA . GLN A 1 174 ? -8.733 3.570 24.362 1.00 97.69 174 GLN A CA 1
ATOM 1428 C C . GLN A 1 174 ? -8.974 2.664 23.147 1.00 97.69 174 GLN A C 1
ATOM 1430 O O . GLN A 1 174 ? -8.038 2.385 22.399 1.00 97.69 174 GLN A O 1
ATOM 1435 N N . ILE A 1 175 ? -10.224 2.246 22.915 1.00 98.06 175 ILE A N 1
ATOM 1436 C CA . ILE A 1 175 ? -10.609 1.472 21.725 1.00 98.06 175 ILE A CA 1
ATOM 1437 C C . ILE A 1 175 ? -10.250 2.251 20.461 1.00 98.06 175 ILE A C 1
ATOM 1439 O O . ILE A 1 175 ? -9.588 1.709 19.582 1.00 98.06 175 ILE A O 1
ATOM 1443 N N . LYS A 1 176 ? -10.613 3.536 20.395 1.00 97.69 176 LYS A N 1
ATOM 1444 C CA . LYS A 1 176 ? -10.320 4.395 19.245 1.00 97.69 176 LYS A CA 1
ATOM 1445 C C . LYS A 1 176 ? -8.816 4.516 18.982 1.00 97.69 176 LYS A C 1
ATOM 1447 O O . LYS A 1 176 ? -8.395 4.475 17.829 1.00 97.69 176 LYS A O 1
ATOM 1452 N N . GLN A 1 177 ? -8.005 4.647 20.032 1.00 96.69 177 GLN A N 1
ATOM 1453 C CA . GLN A 1 177 ? -6.544 4.708 19.911 1.00 96.69 177 GLN A CA 1
ATOM 1454 C C . GLN A 1 177 ? -5.956 3.394 19.383 1.00 96.69 177 GLN A C 1
ATOM 1456 O O . GLN A 1 177 ? -5.101 3.420 18.499 1.00 96.69 177 GLN A O 1
ATOM 1461 N N . LEU A 1 178 ? -6.439 2.250 19.874 1.00 95.94 178 LEU A N 1
ATOM 1462 C CA . LEU A 1 178 ? -6.008 0.938 19.391 1.00 95.94 178 LEU A CA 1
ATOM 1463 C C . LEU A 1 178 ? -6.455 0.680 17.950 1.00 95.94 178 LEU A C 1
ATOM 1465 O O . LEU A 1 178 ? -5.646 0.235 17.144 1.00 95.94 178 LEU A O 1
ATOM 1469 N N . GLU A 1 179 ? -7.699 0.999 17.594 1.00 94.50 179 GLU A N 1
ATOM 1470 C CA . GLU A 1 179 ? -8.204 0.856 16.223 1.00 94.50 179 GLU A CA 1
ATOM 1471 C C . GLU A 1 179 ? -7.436 1.760 15.246 1.00 94.50 179 GLU A C 1
ATOM 1473 O O . GLU A 1 179 ? -7.089 1.328 14.149 1.00 94.50 179 GLU A O 1
ATOM 1478 N N . ALA A 1 180 ? -7.079 2.983 15.652 1.00 95.25 180 ALA A N 1
ATOM 1479 C CA . ALA A 1 180 ? -6.203 3.848 14.863 1.00 95.25 180 ALA A CA 1
ATOM 1480 C C . ALA A 1 180 ? -4.796 3.252 14.701 1.00 95.25 180 ALA A C 1
ATOM 1482 O O . ALA A 1 180 ? -4.240 3.291 13.606 1.00 95.25 180 ALA A O 1
ATOM 1483 N N . ALA A 1 181 ? -4.233 2.664 15.761 1.00 93.31 181 ALA A N 1
ATOM 1484 C CA . ALA A 1 181 ? -2.943 1.986 15.686 1.00 93.31 181 ALA A CA 1
ATOM 1485 C C . ALA A 1 181 ? -2.989 0.761 14.761 1.00 93.31 181 ALA A C 1
ATOM 1487 O O . ALA A 1 181 ? -2.044 0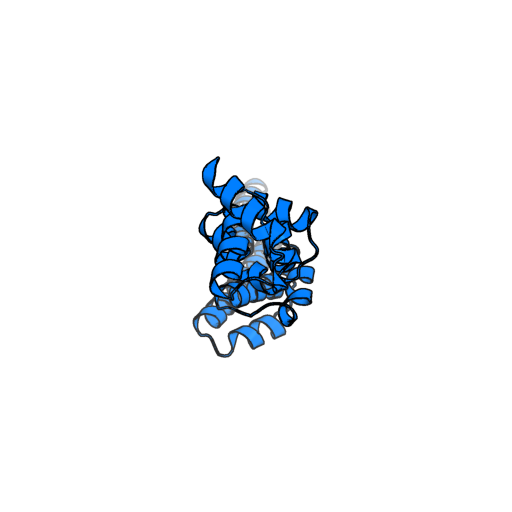.552 14.012 1.00 93.31 181 ALA A O 1
ATOM 1488 N N . ILE A 1 182 ? -4.078 -0.015 14.782 1.00 93.06 182 ILE A N 1
ATOM 1489 C CA . ILE A 1 182 ? -4.309 -1.154 13.881 1.00 93.06 182 ILE A CA 1
ATOM 1490 C C . ILE A 1 182 ? -4.418 -0.688 12.425 1.00 93.06 182 ILE A C 1
ATOM 1492 O O . ILE A 1 182 ? -3.819 -1.292 11.547 1.00 93.06 182 ILE A O 1
ATOM 1496 N N . ASN A 1 183 ? -5.129 0.412 12.166 1.00 89.44 183 ASN A N 1
ATOM 1497 C CA . ASN A 1 183 ? -5.293 0.984 10.823 1.00 89.44 183 ASN A CA 1
ATOM 1498 C C . ASN A 1 183 ? -3.998 1.532 10.200 1.00 89.44 183 ASN A C 1
ATOM 1500 O O . ASN A 1 183 ? -3.988 1.832 9.004 1.00 89.44 183 ASN A O 1
ATOM 1504 N N . ASN A 1 184 ? -2.952 1.698 11.011 1.00 86.00 184 ASN A N 1
ATOM 1505 C CA . ASN A 1 184 ? -1.626 2.146 10.595 1.00 86.00 184 ASN A CA 1
ATOM 1506 C C . ASN A 1 184 ? -0.606 0.994 10.502 1.00 86.00 184 ASN A C 1
ATOM 1508 O O . ASN A 1 184 ? 0.560 1.258 10.208 1.00 86.00 184 ASN A O 1
ATOM 1512 N N . ILE A 1 185 ? -1.025 -0.247 10.789 1.00 82.88 185 ILE A N 1
ATOM 1513 C CA . ILE A 1 185 ? -0.286 -1.477 10.457 1.00 82.88 185 ILE A CA 1
ATOM 1514 C C . ILE A 1 185 ? -0.568 -1.810 8.994 1.00 82.88 185 ILE A C 1
ATOM 1516 O O . ILE A 1 185 ? 0.399 -2.157 8.286 1.00 82.88 185 ILE A O 1
#

Radius of gyration: 24.08 Å; Cα contacts (8 Å, |Δi|>4): 161; chains: 1; bounding box: 48×41×74 Å